Protein AF-A0A7J6RH31-F1 (afdb_monomer)

InterPro domains:
  IPR001208 MCM domain [PF00493] (3-177)
  IPR001208 MCM domain [PR01657] (8-23)
  IPR001208 MCM domain [PR01657] (68-82)
  IPR001208 MCM domain [PR01657] (96-109)
  IPR001208 MCM domain [PR01657] (120-132)
  IPR001208 MCM domain [PR01657] (147-155)
  IPR001208 MCM domain [PS50051] (1-173)
  IPR003593 AAA+ ATPase domain [SM00382] (9-161)
  IPR018525 Mini-chromosome maintenance, conserved site [PS00847] (76-84)
  IPR027417 P-loop containing nucleoside triphosphate hydrolase [G3DSA:3.40.50.300] (1-202)
  IPR027417 P-loop containing nucleoside triphosphate hydrolase [SSF52540] (7-177)
  IPR031327 Mini-chromosome maintenance protein [PTHR11630] (3-200)
  IPR031327 Mini-chromosome maintenance protein [SM00350] (1-202)

Structure (mmCIF, N/CA/C/O backbone):
data_AF-A0A7J6RH31-F1
#
_entry.id   AF-A0A7J6RH31-F1
#
loop_
_atom_site.group_PDB
_atom_site.id
_atom_site.type_symbol
_atom_site.label_atom_id
_atom_site.label_alt_id
_atom_site.label_comp_id
_atom_site.label_asym_id
_atom_site.label_entity_id
_atom_site.label_seq_id
_atom_site.pdbx_PDB_ins_code
_atom_site.Cartn_x
_atom_site.Cartn_y
_atom_site.Cartn_z
_atom_site.occupancy
_atom_site.B_iso_or_equiv
_atom_site.auth_seq_id
_atom_site.auth_comp_id
_atom_site.auth_asym_id
_atom_site.auth_atom_id
_atom_site.pdbx_PDB_model_num
ATOM 1 N N . MET A 1 1 ? -29.334 -19.526 10.806 1.00 42.53 1 MET A N 1
ATOM 2 C CA . MET A 1 1 ? -28.276 -18.996 11.690 1.00 42.53 1 MET A CA 1
ATOM 3 C C . MET A 1 1 ? -26.961 -19.263 10.987 1.00 42.53 1 MET A C 1
ATOM 5 O O . MET A 1 1 ? -26.598 -20.421 10.870 1.00 42.53 1 MET A O 1
ATOM 9 N N . GLY A 1 2 ? -26.355 -18.244 10.373 1.00 57.44 2 GLY A N 1
ATOM 10 C CA . GLY A 1 2 ? -25.014 -18.378 9.793 1.00 57.44 2 GLY A CA 1
ATOM 11 C C . GLY A 1 2 ? -23.980 -18.314 10.914 1.00 57.44 2 GLY A C 1
ATOM 12 O O . GLY A 1 2 ? -24.197 -17.577 11.872 1.00 57.44 2 GLY A O 1
ATOM 13 N N . ASP A 1 3 ? -22.905 -19.085 10.797 1.00 59.41 3 ASP A N 1
ATOM 14 C CA . ASP A 1 3 ? -21.942 -19.467 11.846 1.00 59.41 3 ASP A CA 1
ATOM 15 C C . ASP A 1 3 ? -21.109 -18.323 12.476 1.00 59.41 3 ASP A C 1
ATOM 17 O O . ASP A 1 3 ? -20.036 -18.552 13.023 1.00 59.41 3 ASP A O 1
ATOM 21 N N . GLY A 1 4 ? -21.541 -17.060 12.377 1.00 70.75 4 GLY A N 1
ATOM 22 C CA . GLY A 1 4 ? -20.862 -15.884 12.946 1.00 70.75 4 GLY A CA 1
ATOM 23 C C . GLY A 1 4 ? -19.476 -15.575 12.359 1.00 70.75 4 GLY A C 1
ATOM 24 O O . GLY A 1 4 ? -18.947 -14.489 12.583 1.00 70.75 4 GLY A O 1
ATOM 25 N N . MET A 1 5 ? -18.900 -16.492 11.579 1.00 69.94 5 MET A N 1
ATOM 26 C CA . MET A 1 5 ? -17.609 -16.353 10.923 1.00 69.94 5 MET A CA 1
ATOM 27 C C . MET A 1 5 ? -17.750 -15.454 9.693 1.00 69.94 5 MET A C 1
ATOM 29 O O . MET A 1 5 ? -18.358 -15.820 8.687 1.00 69.94 5 MET A O 1
ATOM 33 N N . ARG A 1 6 ? -17.190 -14.247 9.783 1.00 69.69 6 ARG A N 1
ATOM 34 C CA . ARG A 1 6 ? -17.126 -13.295 8.674 1.00 69.69 6 ARG A CA 1
ATOM 35 C C . ARG A 1 6 ? -15.858 -13.560 7.866 1.00 69.69 6 ARG A C 1
ATOM 37 O O . ARG A 1 6 ? -14.760 -13.305 8.345 1.00 69.69 6 ARG A O 1
ATOM 44 N N . ILE A 1 7 ? -16.016 -14.067 6.647 1.00 77.12 7 ILE A N 1
ATOM 45 C CA . ILE A 1 7 ? -14.905 -14.237 5.703 1.00 77.12 7 ILE A CA 1
ATOM 46 C C . ILE A 1 7 ? -14.633 -12.887 5.026 1.00 77.12 7 ILE A C 1
ATOM 48 O O . ILE A 1 7 ? -15.567 -12.207 4.593 1.00 77.12 7 ILE A O 1
ATOM 52 N N . ARG A 1 8 ? -13.358 -12.491 4.958 1.00 82.00 8 ARG A N 1
ATOM 53 C CA . ARG A 1 8 ? -12.909 -11.263 4.286 1.00 82.00 8 ARG A CA 1
ATOM 54 C C . ARG A 1 8 ? -13.155 -11.367 2.777 1.00 82.00 8 ARG A C 1
ATOM 56 O O . ARG A 1 8 ? -12.750 -12.349 2.164 1.00 82.00 8 ARG A O 1
ATOM 63 N N . GLY A 1 9 ? -13.799 -10.355 2.191 1.00 83.81 9 GLY A N 1
ATOM 64 C CA . GLY A 1 9 ? -14.025 -10.264 0.739 1.00 83.81 9 GLY A CA 1
ATOM 65 C C . GLY A 1 9 ? -13.012 -9.389 -0.008 1.00 83.81 9 GLY A C 1
ATOM 66 O O . GLY A 1 9 ? -12.910 -9.482 -1.227 1.00 83.81 9 GLY A O 1
ATOM 67 N N . ASP A 1 10 ? -12.266 -8.550 0.712 1.00 90.19 10 ASP A N 1
ATOM 68 C CA . ASP A 1 10 ? -11.315 -7.604 0.130 1.00 90.19 10 ASP A CA 1
ATOM 69 C C . ASP A 1 10 ? -9.952 -8.255 -0.126 1.00 90.19 10 ASP A C 1
ATOM 71 O O . ASP A 1 10 ? -9.436 -9.003 0.712 1.00 90.19 10 ASP A O 1
ATOM 75 N N . MET A 1 11 ? -9.356 -7.936 -1.278 1.00 92.81 11 MET A N 1
ATOM 76 C CA . MET A 1 11 ? -8.020 -8.403 -1.655 1.00 92.81 11 MET A CA 1
ATOM 77 C C . MET A 1 11 ? -6.944 -7.406 -1.232 1.00 92.81 11 MET A C 1
ATOM 79 O O . MET A 1 11 ? -7.149 -6.186 -1.266 1.00 92.81 11 MET A O 1
ATOM 83 N N . HIS A 1 12 ? -5.778 -7.923 -0.871 1.00 95.56 12 HIS A N 1
ATOM 84 C CA . HIS A 1 12 ? -4.591 -7.151 -0.540 1.00 95.56 12 HIS A CA 1
ATOM 85 C C . HIS A 1 12 ? -3.438 -7.521 -1.466 1.00 95.56 12 HIS A C 1
ATOM 87 O O . HIS A 1 12 ? -3.124 -8.697 -1.659 1.00 95.56 12 HIS A O 1
ATOM 93 N N . VAL A 1 13 ? -2.782 -6.501 -2.019 1.00 96.62 13 VAL A N 1
ATOM 94 C CA . VAL A 1 13 ? -1.719 -6.665 -3.017 1.00 96.62 13 VAL A CA 1
ATOM 95 C C . VAL A 1 13 ? -0.450 -5.969 -2.547 1.00 96.62 13 VAL A C 1
ATOM 97 O O . VAL A 1 13 ? -0.486 -4.814 -2.127 1.00 96.62 13 VAL A O 1
ATOM 100 N N . LEU A 1 14 ? 0.682 -6.660 -2.651 1.00 95.44 14 LEU A N 1
ATOM 101 C CA . LEU A 1 14 ? 2.002 -6.118 -2.345 1.00 95.44 14 LEU A CA 1
ATOM 102 C C . LEU A 1 14 ? 2.862 -6.068 -3.611 1.00 95.44 14 LEU A C 1
ATOM 104 O O . LEU A 1 14 ? 3.117 -7.093 -4.240 1.00 95.44 14 LEU A O 1
ATOM 108 N N . LEU A 1 15 ? 3.338 -4.875 -3.960 1.00 95.50 15 LEU A N 1
ATOM 109 C CA . LEU A 1 15 ? 4.299 -4.623 -5.029 1.00 95.50 15 LEU A CA 1
ATOM 110 C C . LEU A 1 15 ? 5.699 -4.484 -4.429 1.00 95.50 15 LEU A C 1
ATOM 112 O O . LEU A 1 15 ? 6.019 -3.510 -3.749 1.00 95.50 15 LEU A O 1
ATOM 116 N N . MET A 1 16 ? 6.562 -5.448 -4.703 1.00 92.44 16 MET A N 1
ATOM 117 C CA . MET A 1 16 ? 7.940 -5.490 -4.221 1.00 92.44 16 MET A CA 1
ATOM 118 C C . MET A 1 16 ? 8.861 -5.316 -5.405 1.00 92.44 16 MET A C 1
ATOM 120 O O . MET A 1 16 ? 8.578 -5.839 -6.474 1.00 92.44 16 MET A O 1
ATOM 124 N N . GLY A 1 17 ? 9.967 -4.606 -5.251 1.00 91.38 17 GLY A N 1
ATOM 125 C CA . GLY A 1 17 ? 10.880 -4.463 -6.378 1.00 91.38 17 GLY A CA 1
ATOM 126 C C . GLY A 1 17 ? 11.969 -3.445 -6.173 1.00 91.38 17 GLY A C 1
ATOM 127 O O . GLY A 1 17 ? 11.957 -2.717 -5.180 1.00 91.38 17 GLY A O 1
ATOM 128 N N . ASP A 1 18 ? 12.881 -3.364 -7.123 1.00 91.12 18 ASP A N 1
ATOM 129 C CA . ASP A 1 18 ? 13.969 -2.399 -7.058 1.00 91.12 18 ASP A CA 1
ATOM 130 C C . ASP A 1 18 ? 13.439 -0.948 -7.140 1.00 91.12 18 ASP A C 1
ATOM 132 O O . ASP A 1 18 ? 12.341 -0.692 -7.655 1.00 91.12 18 ASP A O 1
ATOM 136 N N . PRO A 1 19 ? 14.170 0.037 -6.596 1.00 89.06 19 PRO A N 1
ATOM 137 C CA . PRO A 1 19 ? 13.893 1.445 -6.829 1.00 89.06 19 PRO A CA 1
ATOM 138 C C . PRO A 1 19 ? 13.907 1.753 -8.329 1.00 89.06 19 PRO A C 1
ATOM 140 O O . PRO A 1 19 ? 14.725 1.218 -9.067 1.00 89.06 19 PRO A O 1
ATOM 143 N N . GLY A 1 20 ? 13.022 2.644 -8.778 1.00 86.81 20 GLY A N 1
ATOM 144 C CA . GLY A 1 20 ? 12.967 3.065 -10.184 1.00 86.81 20 GLY A CA 1
ATOM 145 C C . GLY A 1 20 ? 12.001 2.273 -11.071 1.00 86.81 20 GLY A C 1
ATOM 146 O O . GLY A 1 20 ? 11.675 2.747 -12.152 1.00 86.81 20 GLY A O 1
ATOM 147 N N . VAL A 1 21 ? 11.415 1.164 -10.600 1.00 91.44 21 VAL A N 1
ATOM 148 C CA . VAL A 1 21 ? 10.433 0.360 -11.372 1.00 91.44 21 VAL A CA 1
ATOM 149 C C . VAL A 1 21 ? 8.998 0.927 -11.357 1.00 91.44 21 VAL A C 1
ATOM 151 O O . VAL A 1 21 ? 8.018 0.199 -11.471 1.00 91.44 21 VAL A O 1
ATOM 154 N N . ALA A 1 22 ? 8.854 2.241 -11.157 1.00 92.56 22 ALA A N 1
ATOM 155 C CA . ALA A 1 22 ? 7.588 2.987 -11.202 1.00 92.56 22 ALA A CA 1
ATOM 156 C C . ALA A 1 22 ? 6.452 2.547 -10.238 1.00 92.56 22 ALA A C 1
ATOM 158 O O . ALA A 1 22 ? 5.321 3.006 -10.391 1.00 92.56 22 ALA A O 1
ATOM 159 N N . LYS A 1 23 ? 6.724 1.749 -9.193 1.00 94.25 23 LYS A N 1
ATOM 160 C CA . LYS A 1 23 ? 5.714 1.303 -8.196 1.00 94.25 23 LYS A CA 1
ATOM 161 C C . LYS A 1 23 ? 4.877 2.444 -7.615 1.00 94.25 23 LYS A C 1
ATOM 163 O O . LYS A 1 23 ? 3.653 2.376 -7.621 1.00 94.25 23 LYS A O 1
ATOM 168 N N . SER A 1 24 ? 5.523 3.519 -7.169 1.00 94.25 24 SER A N 1
ATOM 169 C CA . SER A 1 24 ? 4.840 4.696 -6.622 1.00 94.25 24 SER A CA 1
ATOM 170 C C . SER A 1 24 ? 3.925 5.367 -7.648 1.00 94.25 24 SER A C 1
ATOM 172 O O . SER A 1 24 ? 2.859 5.864 -7.295 1.00 94.25 24 SER A O 1
ATOM 174 N N . GLN A 1 25 ? 4.312 5.370 -8.930 1.00 93.69 25 GLN A N 1
ATOM 175 C CA . GLN A 1 25 ? 3.471 5.909 -10.002 1.00 93.69 25 GLN A CA 1
ATOM 176 C C . GLN A 1 25 ? 2.263 5.010 -10.267 1.00 93.69 25 GLN A C 1
ATOM 178 O O . GLN A 1 25 ? 1.162 5.526 -10.436 1.00 93.69 25 GLN A O 1
ATOM 183 N N . LEU A 1 26 ? 2.432 3.684 -10.208 1.00 94.00 26 LEU A N 1
ATOM 184 C CA . LEU A 1 26 ? 1.315 2.739 -10.284 1.00 94.00 26 LEU A CA 1
ATOM 185 C C . LEU A 1 26 ? 0.317 2.957 -9.140 1.00 94.00 26 LEU A C 1
ATOM 187 O O . LEU A 1 26 ? -0.881 3.058 -9.391 1.00 94.00 26 LEU A O 1
ATOM 191 N N . LEU A 1 27 ? 0.794 3.111 -7.900 1.00 95.06 27 LEU A N 1
ATOM 192 C CA . LEU A 1 27 ? -0.068 3.400 -6.747 1.00 95.06 27 LEU A CA 1
ATOM 193 C C . LEU A 1 27 ? -0.832 4.722 -6.897 1.00 95.06 27 LEU A C 1
ATOM 195 O O . LEU A 1 27 ? -2.032 4.779 -6.617 1.00 95.06 27 LEU A O 1
ATOM 199 N N . LYS A 1 28 ? -0.159 5.784 -7.358 1.00 94.50 28 LYS A N 1
ATOM 200 C CA . LYS A 1 28 ? -0.799 7.080 -7.631 1.00 94.50 28 LYS A CA 1
ATOM 201 C C . LYS A 1 28 ? -1.845 6.956 -8.731 1.00 94.50 28 LYS A C 1
ATOM 203 O O . LYS A 1 28 ? -2.956 7.452 -8.571 1.00 94.50 28 LYS A O 1
ATOM 208 N N . HIS A 1 29 ? -1.530 6.248 -9.810 1.00 92.31 29 HIS A N 1
ATOM 209 C CA . HIS A 1 29 ? -2.467 6.019 -10.902 1.00 92.31 29 HIS A CA 1
ATOM 210 C C . HIS A 1 29 ? -3.696 5.218 -10.449 1.00 92.31 29 HIS A C 1
ATOM 212 O O . HIS A 1 29 ? -4.822 5.601 -10.753 1.00 92.31 29 HIS A O 1
ATOM 218 N N . LEU A 1 30 ? -3.506 4.181 -9.626 1.00 92.56 30 LEU A N 1
ATOM 219 C CA . LEU A 1 30 ? -4.605 3.443 -8.996 1.00 92.56 30 LEU A CA 1
ATOM 220 C C . LEU A 1 30 ? -5.476 4.350 -8.125 1.00 92.56 30 LEU A C 1
ATOM 222 O O . LEU A 1 30 ? -6.699 4.285 -8.222 1.00 92.56 30 LEU A O 1
ATOM 226 N N . SER A 1 31 ? -4.864 5.234 -7.329 1.00 91.75 31 SER A N 1
ATOM 227 C CA . SER A 1 31 ? -5.614 6.183 -6.497 1.00 91.75 31 SER A CA 1
ATOM 228 C C . SER A 1 31 ? -6.433 7.183 -7.319 1.00 91.75 31 SER A C 1
ATOM 230 O O . SER A 1 31 ? -7.489 7.632 -6.881 1.00 91.75 31 SER A O 1
ATOM 232 N N . LEU A 1 32 ? -5.975 7.487 -8.538 1.00 89.94 32 LEU A N 1
ATOM 233 C CA . LEU A 1 32 ? -6.699 8.314 -9.493 1.00 89.94 32 LEU A CA 1
ATOM 234 C C . LEU A 1 32 ? -7.789 7.534 -10.224 1.00 89.94 32 LEU A C 1
ATOM 236 O O . LEU A 1 32 ? -8.789 8.131 -10.583 1.00 89.94 32 LEU A O 1
ATOM 240 N N . ILE A 1 33 ? -7.652 6.236 -10.478 1.00 90.38 33 ILE A N 1
ATOM 241 C CA . ILE A 1 33 ? -8.697 5.488 -11.190 1.00 90.38 33 ILE A CA 1
ATOM 242 C C . ILE A 1 33 ? -9.792 5.033 -10.234 1.00 90.38 33 ILE A C 1
ATOM 244 O O . ILE A 1 33 ? -10.964 5.132 -10.575 1.00 90.38 33 ILE A O 1
ATOM 248 N N . ALA A 1 34 ? -9.449 4.555 -9.044 1.00 90.50 34 ALA A N 1
ATOM 249 C CA . ALA A 1 34 ? -10.420 3.979 -8.127 1.00 90.50 34 ALA A CA 1
ATOM 250 C C . ALA A 1 34 ? -11.485 5.007 -7.681 1.00 90.50 34 ALA A C 1
ATOM 252 O O . ALA A 1 34 ? -11.168 6.177 -7.459 1.00 90.50 34 ALA A O 1
ATOM 253 N N . PRO A 1 35 ? -12.759 4.594 -7.521 1.00 88.06 35 PRO A N 1
ATOM 254 C CA . PRO A 1 35 ? -13.847 5.502 -7.147 1.00 88.06 35 PRO A CA 1
ATOM 255 C C . PRO A 1 35 ? -13.686 6.069 -5.731 1.00 88.06 35 PRO A C 1
ATOM 257 O O . PRO A 1 35 ? -14.146 7.174 -5.450 1.00 88.06 35 PRO A O 1
ATOM 260 N N . ARG A 1 36 ? -13.035 5.313 -4.844 1.00 91.56 36 ARG A N 1
ATOM 261 C CA . ARG A 1 36 ? -12.668 5.737 -3.497 1.00 91.56 36 ARG A CA 1
ATOM 262 C C . ARG A 1 36 ? -11.294 5.172 -3.180 1.00 91.56 36 ARG A C 1
ATOM 264 O O . ARG A 1 36 ? -11.158 3.972 -2.951 1.00 91.56 36 ARG A O 1
ATOM 271 N N . ALA A 1 37 ? -10.287 6.032 -3.188 1.00 92.94 37 ALA A N 1
ATOM 272 C CA . ALA A 1 37 ? -8.944 5.645 -2.811 1.00 92.94 37 ALA A CA 1
ATOM 273 C C . ALA A 1 37 ? -8.231 6.736 -2.028 1.00 92.94 37 ALA A C 1
ATOM 275 O O . ALA A 1 37 ? -8.467 7.927 -2.228 1.00 92.94 37 ALA A O 1
ATOM 276 N N . VAL A 1 38 ? -7.347 6.301 -1.139 1.00 93.81 38 VAL A N 1
ATOM 277 C CA . VAL A 1 38 ? -6.486 7.170 -0.344 1.00 93.81 38 VAL A CA 1
ATOM 278 C C . VAL A 1 38 ? -5.050 6.748 -0.594 1.00 93.81 38 VAL A C 1
ATOM 280 O O . VAL A 1 38 ? -4.720 5.572 -0.467 1.00 93.81 38 VAL A O 1
ATOM 283 N N . TYR A 1 39 ? -4.205 7.704 -0.963 1.00 93.75 39 TYR A N 1
ATOM 284 C CA . TYR A 1 39 ? -2.770 7.494 -1.101 1.00 93.75 39 TYR A CA 1
ATOM 285 C C . TYR A 1 39 ? -2.057 7.990 0.152 1.00 93.75 39 TYR A C 1
ATOM 287 O O . TYR A 1 39 ? -2.278 9.120 0.589 1.00 93.75 39 TYR A O 1
ATOM 295 N N . THR A 1 40 ? -1.172 7.163 0.694 1.00 91.81 40 THR A N 1
ATOM 296 C CA . THR A 1 40 ? -0.292 7.532 1.795 1.00 91.81 40 THR A CA 1
ATOM 297 C C . THR A 1 40 ? 1.108 6.941 1.623 1.00 91.81 40 THR A C 1
ATOM 299 O O . THR A 1 40 ? 1.330 6.052 0.801 1.00 91.81 40 THR A O 1
ATOM 302 N N . THR A 1 41 ? 2.069 7.449 2.391 1.00 90.38 41 THR A N 1
ATOM 303 C CA . THR A 1 41 ? 3.428 6.914 2.476 1.00 90.38 41 THR A CA 1
ATOM 304 C C . THR A 1 41 ? 3.697 6.406 3.887 1.00 90.38 41 THR A C 1
ATOM 306 O O . THR A 1 41 ? 3.240 6.994 4.870 1.00 90.38 41 THR A O 1
ATOM 309 N N . GLY A 1 42 ? 4.485 5.338 3.996 1.00 80.19 42 GLY A N 1
ATOM 310 C CA . GLY A 1 42 ? 4.808 4.690 5.263 1.00 80.19 42 GLY A CA 1
ATOM 311 C C . GLY A 1 42 ? 5.532 5.591 6.265 1.00 80.19 42 GLY A C 1
ATOM 312 O O . GLY A 1 42 ? 5.423 5.374 7.463 1.00 80.19 42 GLY A O 1
ATOM 313 N N . LYS A 1 43 ? 6.236 6.630 5.797 1.00 78.38 43 LYS A N 1
ATOM 314 C CA . LYS A 1 43 ? 6.819 7.671 6.664 1.00 78.38 43 LYS A CA 1
ATOM 315 C C . LYS A 1 43 ? 5.912 8.882 6.889 1.00 78.38 43 LYS A C 1
ATOM 317 O O . LYS A 1 43 ? 6.087 9.593 7.871 1.00 78.38 43 LYS A O 1
ATOM 322 N N . GLY A 1 44 ? 5.018 9.179 5.946 1.00 66.81 44 GLY A N 1
ATOM 323 C CA . GLY A 1 44 ? 4.203 10.398 5.943 1.00 66.81 44 GLY A CA 1
ATOM 324 C C . GLY A 1 44 ? 2.900 10.271 6.728 1.00 66.81 44 GLY A C 1
ATOM 325 O O . GLY A 1 44 ? 2.331 11.281 7.131 1.00 66.81 44 GLY A O 1
ATOM 326 N N . SER A 1 45 ? 2.431 9.048 6.973 1.00 62.97 45 SER A N 1
ATOM 327 C CA . SER A 1 45 ? 1.332 8.766 7.894 1.00 62.97 45 SER A CA 1
ATOM 328 C C . SER A 1 45 ? 1.866 8.062 9.123 1.00 62.97 45 SER A C 1
ATOM 330 O O . SER A 1 45 ? 1.958 6.843 9.141 1.00 62.97 45 SER A O 1
ATOM 332 N N . SER A 1 46 ? 2.184 8.837 10.160 1.00 65.31 46 SER A N 1
ATOM 333 C CA . SER A 1 46 ? 2.338 8.281 11.506 1.00 65.31 46 SER A CA 1
ATOM 334 C C . SER A 1 46 ? 1.079 7.494 11.887 1.00 65.31 46 SER A C 1
ATOM 336 O O . SER A 1 46 ? -0.003 7.762 11.354 1.00 65.31 46 SER A O 1
ATOM 338 N N . GLY A 1 47 ? 1.167 6.568 12.844 1.00 66.06 47 GLY A N 1
ATOM 339 C CA . GLY A 1 47 ? 0.038 5.710 13.230 1.00 66.06 47 GLY A CA 1
ATOM 340 C C . GLY A 1 47 ? -1.267 6.448 13.510 1.00 66.06 47 GLY A C 1
ATOM 341 O O . GLY A 1 47 ? -2.340 5.920 13.236 1.00 66.06 47 GLY A O 1
ATOM 342 N N . VAL A 1 48 ? -1.190 7.703 13.961 1.00 68.75 48 VAL A N 1
ATOM 343 C CA . VAL A 1 48 ? -2.336 8.601 14.167 1.00 68.75 48 VAL A CA 1
ATOM 344 C C . VAL A 1 48 ? -2.985 9.040 12.844 1.00 68.75 48 VAL A C 1
ATOM 346 O O . VAL A 1 48 ? -4.208 9.049 12.741 1.00 68.75 48 VAL A O 1
ATOM 349 N N . GLY A 1 49 ? -2.182 9.364 11.826 1.00 78.38 49 GLY A N 1
ATOM 350 C CA . GLY A 1 49 ? -2.655 9.706 10.479 1.00 78.38 49 GLY A CA 1
ATOM 351 C C . GLY A 1 49 ? -3.124 8.494 9.671 1.00 78.38 49 GLY A C 1
ATOM 352 O O . GLY A 1 49 ? -3.964 8.633 8.784 1.00 78.38 49 GLY A O 1
ATOM 353 N N . LEU A 1 50 ? -2.631 7.297 9.999 1.00 81.44 50 LEU A N 1
ATOM 354 C CA . LEU A 1 50 ? -3.039 6.058 9.343 1.00 81.44 50 LEU A CA 1
ATOM 355 C C . LEU A 1 50 ? -4.360 5.496 9.898 1.00 81.44 50 LEU A C 1
ATOM 357 O O . LEU A 1 50 ? -5.205 5.047 9.122 1.00 81.44 50 LEU A O 1
ATOM 361 N N . THR A 1 51 ? -4.544 5.535 11.223 1.00 83.94 51 THR A N 1
ATOM 362 C CA . THR A 1 51 ? -5.693 4.926 11.921 1.00 83.94 51 THR A CA 1
ATOM 363 C C . THR A 1 51 ? -6.805 5.923 12.206 1.00 83.94 51 THR A C 1
ATOM 365 O O . THR A 1 51 ? -7.724 6.058 11.406 1.00 83.94 51 THR A O 1
ATOM 368 N N . ALA A 1 52 ? -6.737 6.605 13.343 1.00 84.25 52 ALA A N 1
ATOM 369 C CA . ALA A 1 52 ? -7.518 7.781 13.670 1.00 84.25 52 ALA A CA 1
ATOM 370 C C . ALA A 1 52 ? -6.849 8.534 14.826 1.00 84.25 52 ALA A C 1
ATOM 372 O O . ALA A 1 52 ? -6.044 7.991 15.596 1.00 84.25 52 ALA A O 1
ATOM 373 N N . SER A 1 53 ? -7.215 9.802 14.954 1.00 83.50 53 SER A N 1
ATOM 374 C CA . SER A 1 53 ? -6.725 10.703 15.986 1.00 83.50 53 SER A CA 1
ATOM 375 C C . SER A 1 53 ? -7.858 11.124 16.909 1.00 83.50 53 SER A C 1
ATOM 377 O O . SER A 1 53 ? -9.004 11.246 16.483 1.00 83.50 53 SER A O 1
ATOM 379 N N . VAL A 1 54 ? -7.535 11.329 18.184 1.00 85.56 54 VAL A N 1
ATOM 380 C CA . VAL A 1 54 ? -8.447 11.963 19.135 1.00 85.56 54 VAL A CA 1
ATOM 381 C C . VAL A 1 54 ? -7.958 13.389 19.321 1.00 85.56 54 VAL A C 1
ATOM 383 O O . VAL A 1 54 ? -6.823 13.589 19.762 1.00 85.56 54 VAL A O 1
ATOM 386 N N . GLN A 1 55 ? -8.793 14.362 18.982 1.00 85.69 55 GLN A N 1
ATOM 387 C CA . GLN A 1 55 ? -8.511 15.777 19.187 1.00 85.69 55 GLN A CA 1
ATOM 388 C C . GLN A 1 55 ? -9.513 16.362 20.172 1.00 85.69 55 GLN A C 1
ATOM 390 O O . GLN A 1 55 ? -10.615 15.854 20.342 1.00 85.69 55 GLN A O 1
ATOM 395 N N . ARG A 1 56 ? -9.110 17.424 20.866 1.00 85.31 56 ARG A N 1
ATOM 396 C CA . ARG A 1 56 ? -10.029 18.201 21.691 1.00 85.31 56 ARG A CA 1
ATOM 397 C C . ARG A 1 56 ? -10.416 19.438 20.909 1.00 85.31 56 ARG A C 1
ATOM 399 O O . ARG A 1 56 ? -9.540 20.233 20.573 1.00 85.31 56 ARG A O 1
ATOM 406 N N . ASP A 1 57 ? -11.700 19.590 20.630 1.00 86.12 57 ASP A N 1
ATOM 407 C CA . ASP A 1 57 ? -12.211 20.758 19.930 1.00 86.12 57 ASP A CA 1
ATOM 408 C C . ASP A 1 57 ? -12.048 22.000 20.833 1.00 86.12 57 ASP A C 1
ATOM 410 O O . ASP A 1 57 ? -12.595 22.033 21.939 1.00 86.12 57 ASP A O 1
ATOM 414 N N . PRO A 1 58 ? -11.290 23.028 20.407 1.00 87.19 58 PRO A N 1
ATOM 415 C CA . PRO A 1 58 ? -11.063 24.227 21.207 1.00 87.19 58 PRO A CA 1
ATOM 416 C C . PRO A 1 58 ? -12.317 25.096 21.392 1.00 87.19 58 PRO A C 1
ATOM 418 O O . PRO A 1 58 ? -12.326 25.934 22.294 1.00 87.19 58 PRO A O 1
ATOM 421 N N . GLN A 1 59 ? -13.358 24.933 20.566 1.00 90.12 59 GLN A N 1
ATOM 422 C CA . GLN A 1 59 ? -14.600 25.708 20.675 1.00 90.12 59 GLN A CA 1
ATOM 423 C C . GLN A 1 59 ? -15.601 25.064 21.635 1.00 90.12 59 GLN A C 1
ATOM 425 O O . GLN A 1 59 ? -16.167 25.748 22.487 1.00 90.12 59 GLN A O 1
ATOM 430 N N . THR A 1 60 ? -15.814 23.754 21.514 1.00 88.38 60 THR A N 1
ATOM 431 C CA . THR A 1 60 ? -16.801 23.008 22.318 1.00 88.38 60 THR A CA 1
ATOM 432 C C . THR A 1 60 ? -16.193 22.360 23.562 1.00 88.38 60 THR A C 1
ATOM 434 O O . THR A 1 60 ? -16.915 21.986 24.484 1.00 88.38 60 THR A O 1
ATOM 437 N N . ASN A 1 61 ? -14.859 22.268 23.633 1.00 84.88 61 ASN A N 1
ATOM 438 C CA . ASN A 1 61 ? -14.102 21.545 24.659 1.00 84.88 61 ASN A CA 1
ATOM 439 C C . ASN A 1 61 ? -14.381 20.031 24.707 1.00 84.88 61 ASN A C 1
ATOM 441 O O . ASN A 1 61 ? -13.895 19.360 25.630 1.00 84.88 61 ASN A O 1
ATOM 445 N N . GLU A 1 62 ? -15.117 19.506 23.724 1.00 86.94 62 GLU A N 1
ATOM 446 C CA . GLU A 1 62 ? -15.429 18.091 23.554 1.00 86.94 62 GLU A CA 1
ATOM 447 C C . GLU A 1 62 ? -14.283 17.352 22.856 1.00 86.94 62 GLU A C 1
ATOM 449 O O . GLU A 1 62 ? -13.440 17.939 22.175 1.00 86.94 62 GLU A O 1
ATOM 454 N N . MET A 1 63 ? -14.226 16.040 23.063 1.00 84.88 63 MET A N 1
ATOM 455 C CA . MET A 1 63 ? -13.237 15.177 22.425 1.00 84.88 63 MET A CA 1
ATOM 456 C C . MET A 1 63 ? -13.824 14.643 21.119 1.00 84.88 63 MET A C 1
ATOM 458 O O . MET A 1 63 ? -14.810 13.907 21.139 1.00 84.88 63 MET A O 1
ATOM 462 N N . THR A 1 64 ? -13.221 15.006 19.995 1.00 86.38 64 THR A N 1
ATOM 463 C CA . THR A 1 64 ? -13.596 14.565 18.652 1.00 86.38 64 THR A CA 1
ATOM 464 C C . THR A 1 64 ? -12.658 13.467 18.160 1.00 86.38 64 THR A C 1
ATOM 466 O O . THR A 1 64 ? -11.502 13.351 18.577 1.00 86.38 64 THR A O 1
ATOM 469 N N . LEU A 1 65 ? -13.181 12.617 17.278 1.00 85.75 65 LEU A N 1
ATOM 470 C CA . LEU A 1 65 ? -12.462 11.493 16.693 1.00 85.75 65 LEU A CA 1
ATOM 471 C C . LEU A 1 65 ? -12.353 11.705 15.181 1.00 85.75 65 LEU A C 1
ATOM 473 O O . LEU A 1 65 ? -13.359 11.623 14.478 1.00 85.75 65 LEU A O 1
ATOM 477 N N . ASP A 1 66 ? -11.137 11.918 14.689 1.00 86.88 66 ASP A N 1
ATOM 478 C CA . ASP A 1 66 ? -10.876 12.123 13.265 1.00 86.88 66 ASP A CA 1
ATOM 479 C C . ASP A 1 66 ? -10.294 10.856 12.645 1.00 86.88 66 ASP A C 1
ATOM 481 O O . ASP A 1 66 ? -9.210 10.409 13.027 1.00 86.88 66 ASP A O 1
ATOM 485 N N . GLY A 1 67 ? -11.011 10.294 11.669 1.00 85.00 67 GLY A N 1
ATOM 486 C CA . GLY A 1 67 ? -10.580 9.137 10.884 1.00 85.00 67 GLY A CA 1
ATOM 487 C C . GLY A 1 67 ? -9.272 9.392 10.132 1.00 85.00 67 GLY A C 1
ATOM 488 O O . GLY A 1 67 ? -9.136 10.387 9.426 1.00 85.00 67 GLY A O 1
ATOM 489 N N . GLY A 1 68 ? -8.323 8.467 10.251 1.00 88.94 68 GLY A N 1
ATOM 490 C CA . GLY A 1 68 ? -7.096 8.437 9.461 1.00 88.94 68 GLY A CA 1
ATOM 491 C C . GLY A 1 68 ? -7.305 7.806 8.083 1.00 88.94 68 GLY A C 1
ATOM 492 O O . GLY A 1 68 ? -8.420 7.453 7.690 1.00 88.94 68 GLY A O 1
ATOM 493 N N . ALA A 1 69 ? -6.214 7.639 7.338 1.00 90.44 69 ALA A N 1
ATOM 494 C CA . ALA A 1 69 ? -6.231 7.190 5.947 1.00 90.44 69 ALA A CA 1
ATOM 495 C C . ALA A 1 69 ? -6.989 5.866 5.722 1.00 90.44 69 ALA A C 1
ATOM 497 O O . ALA A 1 69 ? -7.752 5.765 4.760 1.00 90.44 69 ALA A O 1
ATOM 498 N N . LEU A 1 70 ? -6.830 4.876 6.610 1.00 90.75 70 LEU A N 1
ATOM 499 C CA . LEU A 1 70 ? -7.490 3.568 6.475 1.00 90.75 70 LEU A CA 1
ATOM 500 C C . LEU A 1 70 ? -9.006 3.657 6.685 1.00 90.75 70 LEU A C 1
ATOM 502 O O . LEU A 1 70 ? -9.768 3.030 5.953 1.00 90.75 70 LEU A O 1
ATOM 506 N N . VAL A 1 71 ? -9.450 4.478 7.639 1.00 91.81 71 VAL A N 1
ATOM 507 C CA . VAL A 1 71 ? -10.879 4.714 7.904 1.00 91.81 71 VAL A CA 1
ATOM 508 C C . VAL A 1 71 ? -11.507 5.513 6.760 1.00 91.81 71 VAL A C 1
ATOM 510 O O . VAL A 1 71 ? -12.605 5.207 6.296 1.00 91.81 71 VAL A O 1
ATOM 513 N N . MET A 1 72 ? -10.789 6.509 6.235 1.00 91.00 72 MET A N 1
ATOM 514 C CA . MET A 1 72 ? -11.235 7.288 5.076 1.00 91.00 72 MET A CA 1
ATOM 515 C C . MET A 1 72 ? -11.377 6.418 3.816 1.00 91.00 72 MET A C 1
ATOM 517 O O . MET A 1 72 ? -12.267 6.663 2.993 1.00 91.00 72 MET A O 1
ATOM 521 N N . ALA A 1 73 ? -10.567 5.365 3.697 1.00 92.56 73 ALA A N 1
ATOM 522 C CA . ALA A 1 73 ? -10.596 4.395 2.607 1.00 92.56 73 ALA A CA 1
ATOM 523 C C . ALA A 1 73 ? -11.617 3.244 2.784 1.00 92.56 73 ALA A C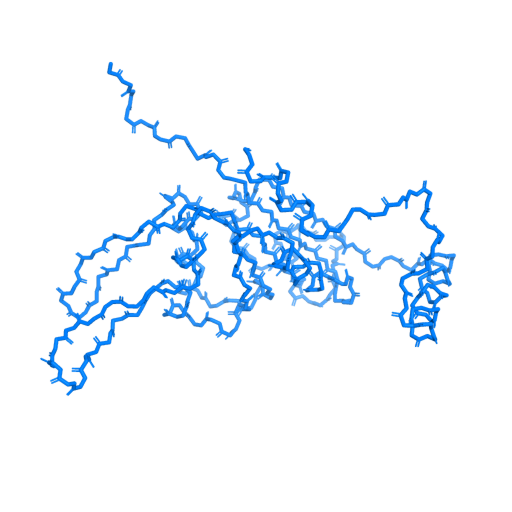 1
ATOM 525 O O . ALA A 1 73 ? -11.560 2.285 2.012 1.00 92.56 73 ALA A O 1
ATOM 526 N N . ASP A 1 74 ? -12.549 3.314 3.749 1.00 93.31 74 ASP A N 1
ATOM 527 C CA . ASP A 1 74 ? -13.603 2.296 3.939 1.00 93.31 74 ASP A CA 1
ATOM 528 C C . ASP A 1 74 ? -14.441 2.077 2.659 1.00 93.31 74 ASP A C 1
ATOM 530 O O . ASP A 1 74 ? -14.927 3.025 2.034 1.00 93.31 74 ASP A O 1
ATOM 534 N N . ASN A 1 75 ? -14.621 0.807 2.287 1.00 92.00 75 ASN A N 1
ATOM 535 C CA . ASN A 1 75 ? -15.161 0.291 1.018 1.00 92.00 75 ASN A CA 1
ATOM 536 C C . ASN A 1 75 ? -14.433 0.810 -0.236 1.00 92.00 75 ASN A C 1
ATOM 538 O O . ASN A 1 75 ? -15.048 1.058 -1.274 1.00 92.00 75 ASN A O 1
ATOM 542 N N . GLY A 1 76 ? -13.127 1.032 -0.122 1.00 93.69 76 GLY A N 1
ATOM 543 C CA . GLY A 1 76 ? -12.273 1.532 -1.190 1.00 93.69 76 GLY A CA 1
ATOM 544 C C . GLY A 1 76 ? -10.874 0.930 -1.129 1.00 93.69 76 GLY A C 1
ATOM 545 O O . GLY A 1 76 ? -10.669 -0.151 -0.578 1.00 93.69 76 GLY A O 1
ATOM 546 N N . ILE A 1 77 ? -9.905 1.648 -1.693 1.00 94.25 77 ILE A N 1
ATOM 547 C CA . ILE A 1 77 ? -8.509 1.206 -1.774 1.00 94.25 77 ILE A CA 1
ATOM 548 C C . ILE A 1 77 ? -7.610 2.139 -0.961 1.00 94.25 77 ILE A C 1
ATOM 550 O O . ILE A 1 77 ? -7.624 3.355 -1.149 1.00 94.25 77 ILE A O 1
ATOM 554 N N . CYS A 1 78 ? -6.781 1.577 -0.090 1.00 94.69 78 CYS A N 1
ATOM 555 C CA . CYS A 1 78 ? -5.696 2.302 0.557 1.00 94.69 78 CYS A CA 1
ATOM 556 C C . CYS A 1 78 ? -4.371 1.955 -0.130 1.00 94.69 78 CYS A C 1
ATOM 558 O O . CYS A 1 78 ? -3.884 0.827 -0.037 1.00 94.69 78 CYS A O 1
ATOM 560 N N . CYS A 1 79 ? -3.796 2.929 -0.834 1.00 95.62 79 CYS A N 1
ATOM 561 C CA . CYS A 1 79 ? -2.483 2.815 -1.455 1.00 95.62 79 CYS A CA 1
ATOM 562 C C . CYS A 1 79 ? -1.408 3.262 -0.456 1.00 95.62 79 CYS A C 1
ATOM 564 O O . CYS A 1 79 ? -1.399 4.428 -0.061 1.00 95.62 79 CYS A O 1
ATOM 566 N N . ILE A 1 80 ? -0.492 2.367 -0.084 1.00 94.00 80 ILE A N 1
ATOM 567 C CA . ILE A 1 80 ? 0.588 2.646 0.874 1.00 94.00 80 ILE A CA 1
ATOM 568 C C . ILE A 1 80 ? 1.937 2.503 0.172 1.00 94.00 80 ILE A C 1
ATOM 570 O O . ILE A 1 80 ? 2.374 1.396 -0.138 1.00 94.00 80 ILE A O 1
ATOM 574 N N . ASP A 1 81 ? 2.608 3.621 -0.074 1.00 93.62 81 ASP A N 1
ATOM 575 C CA . ASP A 1 81 ? 3.974 3.628 -0.599 1.00 93.62 81 ASP A CA 1
ATOM 576 C C . ASP A 1 81 ? 5.012 3.531 0.528 1.00 93.62 81 ASP A C 1
ATOM 578 O O . ASP A 1 81 ? 4.716 3.846 1.679 1.00 93.62 81 ASP A O 1
ATOM 582 N N . GLU A 1 82 ? 6.237 3.122 0.205 1.00 90.88 82 GLU A N 1
ATOM 583 C CA . GLU A 1 82 ? 7.336 2.942 1.169 1.00 90.88 82 GLU A CA 1
ATOM 584 C C . GLU A 1 82 ? 6.942 2.087 2.388 1.00 90.88 82 GLU A C 1
ATOM 586 O O . GLU A 1 82 ? 7.291 2.388 3.533 1.00 90.88 82 GLU A O 1
ATOM 591 N N . PHE A 1 83 ? 6.211 0.997 2.147 1.00 91.25 83 PHE A N 1
ATOM 592 C CA . PHE A 1 83 ? 5.695 0.110 3.191 1.00 91.25 83 PHE A CA 1
ATOM 593 C C . PHE A 1 83 ? 6.815 -0.478 4.069 1.00 91.25 83 PHE A C 1
ATOM 595 O O . PHE A 1 83 ? 6.626 -0.708 5.263 1.00 91.25 83 PHE A O 1
ATOM 602 N N . ASP A 1 84 ? 8.018 -0.660 3.510 1.00 88.81 84 ASP A N 1
ATOM 603 C CA . ASP A 1 84 ? 9.208 -1.114 4.239 1.00 88.81 84 ASP A CA 1
ATOM 604 C C . ASP A 1 84 ? 9.708 -0.108 5.293 1.00 88.81 84 ASP A C 1
ATOM 606 O O . ASP A 1 84 ? 10.394 -0.500 6.241 1.00 88.81 84 ASP A O 1
ATOM 610 N N . LYS A 1 85 ? 9.353 1.177 5.161 1.00 87.19 85 LYS A N 1
ATOM 611 C CA . LYS A 1 85 ? 9.791 2.268 6.048 1.00 87.19 85 LYS A CA 1
ATOM 612 C C . LYS A 1 85 ? 8.832 2.580 7.194 1.00 87.19 85 LYS A C 1
ATOM 614 O O . LYS A 1 85 ? 9.133 3.484 7.967 1.00 87.19 85 LYS A O 1
ATOM 619 N N . MET A 1 86 ? 7.724 1.852 7.319 1.00 87.38 86 MET A N 1
ATOM 620 C CA . MET A 1 86 ? 6.784 2.051 8.423 1.00 87.38 86 MET A CA 1
ATOM 621 C C . MET A 1 86 ? 7.344 1.624 9.773 1.00 87.38 86 MET A C 1
ATOM 623 O O . MET A 1 86 ? 8.006 0.582 9.884 1.00 87.38 86 MET A O 1
ATOM 627 N N . GLU A 1 87 ? 6.982 2.399 10.794 1.00 86.38 87 GLU A N 1
ATOM 628 C CA . GLU A 1 87 ? 7.262 2.109 12.195 1.00 86.38 87 GLU A CA 1
ATOM 629 C C . GLU A 1 87 ? 6.442 0.914 12.709 1.00 86.38 87 GLU A C 1
ATOM 631 O O . GLU A 1 87 ? 5.422 0.516 12.144 1.00 86.38 87 GLU A O 1
ATOM 636 N N . GLU A 1 88 ? 6.897 0.309 13.803 1.00 83.62 88 GLU A N 1
ATOM 637 C CA . GLU A 1 88 ? 6.294 -0.903 14.369 1.00 83.62 88 GLU A CA 1
ATOM 638 C C . GLU A 1 88 ? 4.856 -0.686 14.880 1.00 83.62 88 GLU A C 1
ATOM 640 O O . GLU A 1 88 ? 3.999 -1.564 14.730 1.00 83.62 88 GLU A O 1
ATOM 645 N N . SER A 1 89 ? 4.552 0.507 15.404 1.00 81.44 89 SER A N 1
ATOM 646 C CA . SER A 1 89 ? 3.187 0.893 15.790 1.00 81.44 89 SER A CA 1
ATOM 647 C C . SER A 1 89 ? 2.221 0.848 14.609 1.00 81.44 89 SER A C 1
ATOM 649 O O . SER A 1 89 ? 1.089 0.381 14.738 1.00 81.44 89 SER A O 1
ATOM 651 N N . ASP A 1 90 ? 2.684 1.285 13.442 1.00 85.44 90 ASP A N 1
ATOM 652 C CA . ASP A 1 90 ? 1.856 1.460 12.249 1.00 85.44 90 ASP A CA 1
ATOM 653 C C . ASP A 1 90 ? 1.630 0.105 11.575 1.00 85.44 90 ASP A C 1
ATOM 655 O O . ASP A 1 90 ? 0.531 -0.208 11.113 1.00 85.44 90 ASP A O 1
ATOM 659 N N . ARG A 1 91 ? 2.643 -0.768 11.641 1.00 85.88 91 ARG A N 1
ATOM 660 C CA . ARG A 1 91 ? 2.534 -2.183 11.262 1.00 85.88 91 ARG A CA 1
ATOM 661 C C . ARG A 1 91 ? 1.472 -2.913 12.086 1.00 85.88 91 ARG A C 1
ATOM 663 O O . ARG A 1 91 ? 0.721 -3.707 11.524 1.00 85.88 91 ARG A O 1
ATOM 670 N N . THR A 1 92 ? 1.384 -2.637 13.390 1.00 85.62 92 THR A N 1
ATOM 671 C CA . THR A 1 92 ? 0.376 -3.249 14.279 1.00 85.62 92 THR A CA 1
ATOM 672 C C . THR A 1 92 ? -1.041 -2.825 13.891 1.00 85.62 92 THR A C 1
ATOM 674 O O . THR A 1 92 ? -1.941 -3.659 13.812 1.00 85.62 92 THR A O 1
ATOM 677 N N . ALA A 1 93 ? -1.232 -1.546 13.569 1.00 85.69 93 ALA A N 1
ATOM 678 C CA . ALA A 1 93 ? -2.511 -1.034 13.091 1.00 85.69 93 ALA A CA 1
ATOM 679 C C . ALA A 1 93 ? -2.945 -1.663 11.757 1.00 85.69 93 ALA A C 1
ATOM 681 O O . ALA A 1 93 ? -4.091 -2.075 11.597 1.00 85.69 93 ALA A O 1
ATOM 682 N N . ILE A 1 94 ? -2.025 -1.777 10.796 1.00 89.38 94 ILE A N 1
ATOM 683 C CA . ILE A 1 94 ? -2.318 -2.410 9.502 1.00 89.38 94 ILE A CA 1
ATOM 684 C C . ILE A 1 94 ? -2.644 -3.890 9.679 1.00 89.38 94 ILE A C 1
ATOM 686 O O . ILE A 1 94 ? -3.546 -4.401 9.019 1.00 89.38 94 ILE A O 1
ATOM 690 N N . HIS A 1 95 ? -1.943 -4.575 10.582 1.00 89.19 95 HIS A N 1
ATOM 691 C CA . HIS A 1 95 ? -2.238 -5.961 10.932 1.00 89.19 95 HIS A CA 1
ATOM 692 C C . HIS A 1 95 ? -3.687 -6.163 11.378 1.00 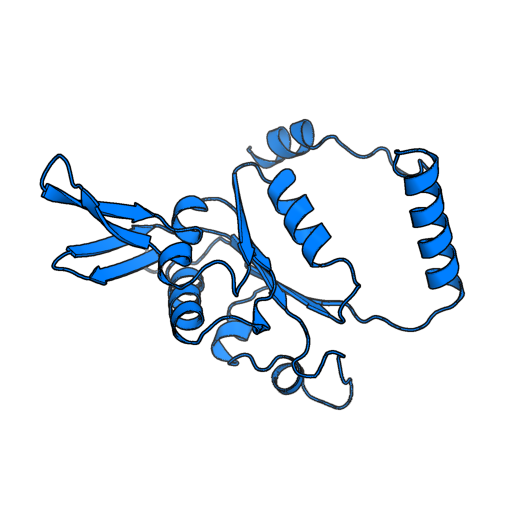89.19 95 HIS A C 1
ATOM 694 O O . HIS A 1 95 ? -4.304 -7.155 10.984 1.00 89.19 95 HIS A O 1
ATOM 700 N N . GLU A 1 96 ? -4.208 -5.242 12.191 1.00 88.88 96 GLU A N 1
ATOM 701 C CA . GLU A 1 96 ? -5.598 -5.256 12.642 1.00 88.88 96 GLU A CA 1
ATOM 702 C C . GLU A 1 96 ? -6.553 -5.036 11.465 1.00 88.88 96 GLU A C 1
ATOM 704 O O . GLU A 1 96 ? -7.456 -5.843 11.248 1.00 88.88 96 GLU A O 1
ATOM 709 N N . VAL A 1 97 ? -6.304 -4.011 10.644 1.00 90.50 97 VAL A N 1
ATOM 710 C CA . VAL A 1 97 ? -7.172 -3.677 9.504 1.00 90.50 97 VAL A CA 1
ATOM 711 C C . VAL A 1 97 ? -7.213 -4.794 8.466 1.00 90.50 97 VAL A C 1
ATOM 713 O O . VAL A 1 97 ? -8.293 -5.167 8.014 1.00 90.50 97 VAL A O 1
ATOM 716 N N . MET A 1 98 ? -6.065 -5.377 8.118 1.00 91.44 98 MET A N 1
ATOM 717 C CA . MET A 1 98 ? -6.000 -6.471 7.143 1.00 91.44 98 MET A CA 1
ATOM 718 C C . MET A 1 98 ? -6.662 -7.760 7.652 1.00 91.44 98 MET A C 1
ATOM 720 O O . MET A 1 98 ? -7.039 -8.602 6.838 1.00 91.44 98 MET A O 1
ATOM 724 N N . GLU A 1 99 ? -6.800 -7.934 8.972 1.00 87.88 99 GLU A N 1
ATOM 725 C CA . GLU A 1 99 ? -7.463 -9.105 9.561 1.00 87.88 99 GLU A CA 1
ATOM 726 C C . GLU A 1 99 ? -8.952 -8.895 9.798 1.00 87.88 99 GLU A C 1
ATOM 728 O O . GLU A 1 99 ? -9.787 -9.675 9.348 1.00 87.88 99 GLU A O 1
ATOM 733 N N . GLN A 1 100 ? -9.278 -7.861 10.566 1.00 88.12 100 GLN A N 1
ATOM 734 C CA . GLN A 1 100 ? -10.601 -7.651 11.139 1.00 88.12 100 GLN A CA 1
ATOM 735 C C . GLN A 1 100 ? -11.413 -6.633 10.342 1.00 88.12 100 GLN A C 1
ATOM 737 O O . GLN A 1 100 ? -12.628 -6.548 10.519 1.00 88.12 100 GLN A O 1
ATOM 742 N N . GLN A 1 101 ? -10.767 -5.888 9.435 1.00 90.62 101 GLN A N 1
ATOM 743 C CA . GLN A 1 101 ? -11.374 -4.787 8.683 1.00 90.62 101 GLN A CA 1
ATOM 744 C C . GLN A 1 101 ? -11.934 -3.686 9.589 1.00 90.62 101 GLN A C 1
ATOM 746 O O . GLN A 1 101 ? -12.929 -3.027 9.269 1.00 90.62 101 GLN A O 1
ATOM 751 N N . THR A 1 102 ? -11.299 -3.511 10.744 1.00 90.62 102 THR A N 1
ATOM 752 C CA . THR A 1 102 ? -11.659 -2.549 11.780 1.00 90.62 102 THR A CA 1
ATOM 753 C C . THR A 1 102 ? -10.406 -1.914 12.362 1.00 90.62 102 THR A C 1
ATOM 755 O O . THR A 1 102 ? -9.312 -2.465 12.263 1.00 90.62 102 THR A O 1
ATOM 758 N N . VAL A 1 103 ? -10.585 -0.744 12.962 1.00 89.44 103 VAL A N 1
ATOM 759 C CA . VAL A 1 103 ? -9.566 -0.014 13.714 1.00 89.44 103 VAL A CA 1
ATOM 760 C C . VAL A 1 103 ? -10.100 0.217 15.120 1.00 89.44 103 VAL A C 1
ATOM 762 O O . VAL A 1 103 ? -11.091 0.932 15.299 1.00 89.44 103 VAL A O 1
ATOM 765 N N . SER A 1 104 ? -9.443 -0.365 16.115 1.00 87.19 104 SER A N 1
ATOM 766 C CA . SER A 1 104 ? -9.791 -0.211 17.525 1.00 87.19 104 SER A CA 1
ATOM 767 C C . SER 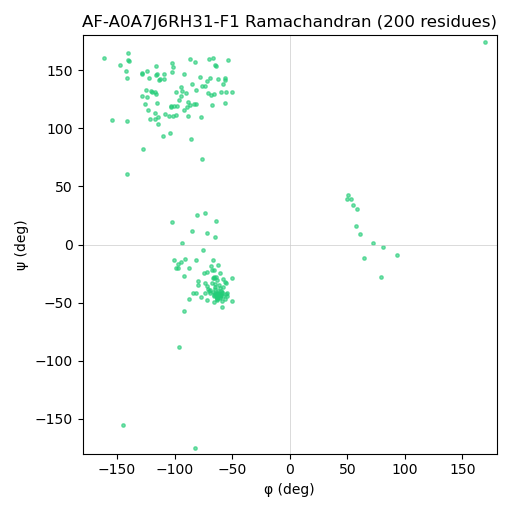A 1 104 ? -8.969 0.899 18.160 1.00 87.19 104 SER A C 1
ATOM 769 O O . SER A 1 104 ? -7.741 0.924 18.090 1.00 87.19 104 SER A O 1
ATOM 771 N N . ILE A 1 105 ? -9.648 1.835 18.817 1.00 86.56 105 ILE A N 1
ATOM 772 C CA . ILE A 1 105 ? -9.016 3.007 19.420 1.00 86.56 105 ILE A CA 1
ATOM 773 C C . ILE A 1 105 ? -9.407 3.062 20.880 1.00 86.56 105 ILE A C 1
ATOM 775 O O . ILE A 1 105 ? -10.585 3.160 21.206 1.00 86.56 105 ILE A O 1
ATOM 779 N N . ALA A 1 106 ? -8.399 3.033 21.746 1.00 84.88 106 ALA A N 1
ATOM 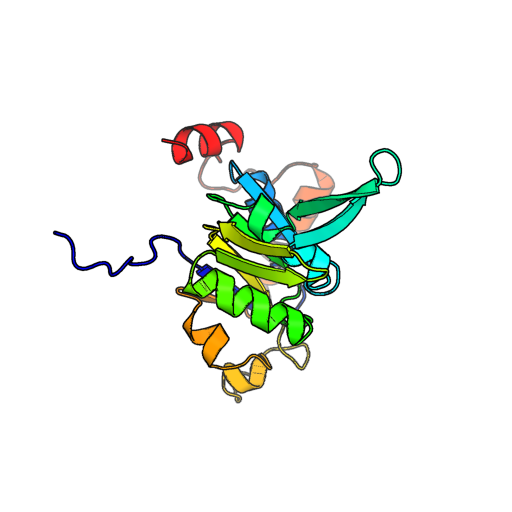780 C CA . ALA A 1 106 ? -8.532 3.209 23.184 1.00 84.88 106 ALA A CA 1
ATOM 781 C C . ALA A 1 106 ? -7.564 4.311 23.638 1.00 84.88 106 ALA A C 1
ATOM 783 O O . ALA A 1 106 ? -6.434 4.037 24.045 1.00 84.88 106 ALA A O 1
ATOM 784 N N . LYS A 1 107 ? -7.968 5.578 23.494 1.00 83.31 107 LYS A N 1
ATOM 785 C CA . LYS A 1 107 ? -7.138 6.746 23.840 1.00 83.31 107 LYS A CA 1
ATOM 786 C C . LYS A 1 107 ? -7.978 7.844 24.479 1.00 83.31 107 LYS A C 1
ATOM 788 O O . LYS A 1 107 ? -9.115 8.074 24.088 1.00 83.31 107 LYS A O 1
ATOM 793 N N . ALA A 1 108 ? -7.386 8.536 25.455 1.00 81.00 108 ALA A N 1
ATOM 794 C CA . ALA A 1 108 ? -7.960 9.716 26.105 1.00 81.00 108 ALA A CA 1
ATOM 795 C C . ALA A 1 108 ? -9.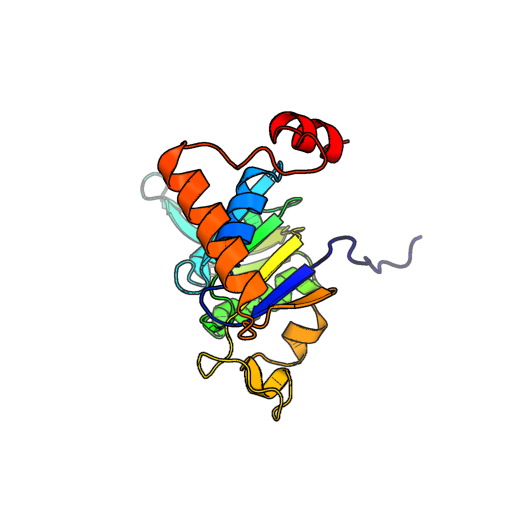415 9.533 26.601 1.00 81.00 108 ALA A C 1
ATOM 797 O O . ALA A 1 108 ? -10.243 10.431 26.482 1.00 81.00 108 ALA A O 1
ATOM 798 N N . GLY A 1 109 ? -9.721 8.350 27.149 1.00 80.88 109 GLY A N 1
ATOM 799 C CA . GLY A 1 109 ? -11.049 8.010 27.674 1.00 80.88 109 GLY A CA 1
ATOM 800 C C . GLY A 1 109 ? -12.075 7.584 26.619 1.00 80.88 109 GLY A C 1
ATOM 801 O O . GLY A 1 109 ? -13.179 7.196 26.989 1.00 80.88 109 GLY A O 1
ATOM 802 N N . ILE A 1 110 ? -11.719 7.601 25.330 1.00 82.38 110 ILE A N 1
ATOM 803 C CA . ILE A 1 110 ? -12.550 7.092 24.239 1.00 82.38 110 ILE A CA 1
ATOM 804 C C . ILE A 1 110 ? -12.083 5.683 23.885 1.00 82.38 110 ILE A C 1
ATOM 806 O O . ILE A 1 110 ? -10.945 5.489 23.450 1.00 82.38 110 ILE A O 1
ATOM 810 N N . THR A 1 111 ? -12.990 4.721 24.043 1.00 87.75 111 THR A N 1
ATOM 811 C CA . THR A 1 111 ? -12.832 3.350 23.554 1.00 87.75 111 THR A CA 1
ATOM 812 C C . THR A 1 111 ? -13.885 3.109 22.485 1.00 87.75 111 THR A C 1
ATOM 814 O O . THR A 1 111 ? -15.062 2.947 22.800 1.00 87.75 111 THR A O 1
ATOM 817 N N . THR A 1 112 ? -13.483 3.130 21.218 1.00 88.25 112 THR A N 1
ATOM 818 C CA . THR A 1 112 ? -14.388 2.925 20.084 1.00 88.25 112 THR A CA 1
ATOM 819 C C . THR A 1 112 ? -13.727 2.081 19.006 1.00 88.25 112 THR A C 1
ATOM 821 O O . THR A 1 112 ? -12.503 1.974 18.939 1.00 88.25 112 THR A O 1
ATOM 824 N N . THR A 1 113 ? -14.549 1.477 18.158 1.00 89.75 113 THR A N 1
ATOM 825 C CA . THR A 1 113 ? -14.099 0.711 16.996 1.00 89.75 113 THR A CA 1
ATOM 826 C C . THR A 1 113 ? -14.669 1.359 15.745 1.00 89.75 113 THR A C 1
ATOM 828 O O . THR A 1 113 ? -15.853 1.694 15.684 1.00 89.75 113 THR A O 1
ATOM 831 N N . LEU A 1 114 ? -13.812 1.583 14.757 1.00 90.56 114 LEU A N 1
ATOM 832 C CA . LEU A 1 114 ? -14.185 2.135 13.463 1.00 90.56 114 LEU A CA 1
ATOM 833 C C . LEU A 1 114 ? -14.080 1.048 12.402 1.00 90.56 114 LEU A C 1
ATOM 835 O O . LEU A 1 114 ? -13.160 0.234 12.424 1.00 90.56 114 LEU A O 1
ATOM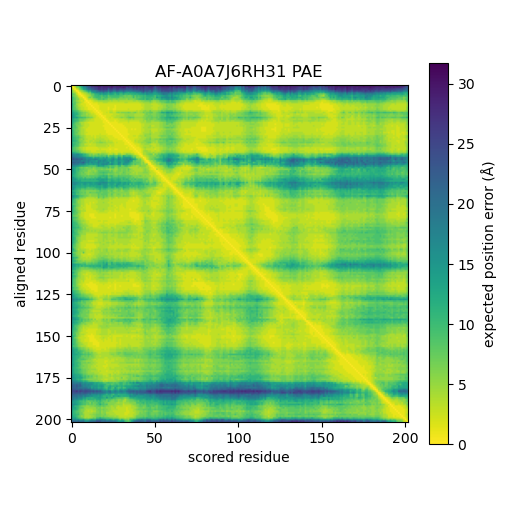 839 N N . ASN A 1 115 ? -15.002 1.053 11.447 1.00 89.94 115 ASN A N 1
ATOM 840 C CA . ASN A 1 115 ? -14.908 0.165 10.294 1.00 89.94 115 ASN A CA 1
ATOM 841 C C . ASN A 1 115 ? -13.858 0.693 9.308 1.00 89.94 115 ASN A C 1
ATOM 843 O O . ASN A 1 115 ? -13.818 1.888 9.018 1.00 89.94 115 ASN A O 1
ATOM 847 N N . ALA A 1 116 ? -13.039 -0.216 8.786 1.00 91.94 116 ALA A N 1
ATOM 848 C CA . ALA A 1 116 ? -12.013 0.045 7.783 1.00 91.94 116 ALA A CA 1
ATOM 849 C C . ALA A 1 116 ? -11.972 -1.122 6.780 1.00 91.94 116 ALA A C 1
ATOM 851 O O . ALA A 1 116 ? -10.975 -1.830 6.646 1.00 91.94 116 ALA A O 1
ATOM 852 N N . ARG A 1 117 ? -13.092 -1.359 6.087 1.00 92.62 117 ARG A N 1
ATOM 853 C CA . ARG A 1 117 ? -13.241 -2.390 5.045 1.00 92.62 117 ARG A CA 1
ATOM 854 C C . ARG A 1 117 ? -12.561 -1.920 3.772 1.00 92.62 117 ARG A C 1
ATOM 856 O O . ARG A 1 117 ? -13.209 -1.442 2.851 1.00 92.62 117 ARG A O 1
ATOM 863 N N . THR A 1 118 ? -11.238 -1.933 3.775 1.00 92.50 118 THR A N 1
ATOM 864 C CA . THR A 1 118 ? -10.433 -1.378 2.692 1.00 92.50 118 THR A CA 1
ATOM 865 C C . THR A 1 118 ? -9.512 -2.435 2.106 1.00 92.50 118 THR A C 1
ATOM 867 O O . THR A 1 118 ? -8.957 -3.267 2.824 1.00 92.50 118 THR A O 1
ATOM 870 N N . SER A 1 119 ? -9.325 -2.385 0.792 1.00 94.44 119 SER A N 1
ATOM 871 C CA . SER A 1 119 ? -8.278 -3.133 0.108 1.00 94.44 119 SER A CA 1
ATOM 872 C C . SER A 1 119 ? -6.954 -2.390 0.230 1.00 94.44 119 SER A C 1
ATOM 874 O O . SER A 1 119 ? -6.823 -1.260 -0.237 1.00 94.44 119 SER A O 1
ATOM 876 N N . VAL A 1 120 ? -5.945 -3.027 0.821 1.00 94.62 120 VAL A N 1
ATOM 877 C CA . VAL A 1 120 ? -4.597 -2.461 0.917 1.00 94.62 120 VAL A CA 1
ATOM 878 C C . VAL A 1 120 ? -3.784 -2.833 -0.322 1.00 94.62 120 VAL A C 1
ATOM 880 O O . VAL A 1 120 ? -3.583 -4.013 -0.612 1.00 94.62 120 VAL A O 1
ATOM 883 N N . VAL A 1 121 ? -3.276 -1.823 -1.030 1.00 96.50 121 VAL A N 1
ATOM 884 C CA . VAL A 1 121 ? -2.274 -1.988 -2.090 1.00 96.50 121 VAL A CA 1
ATOM 885 C C . VAL A 1 121 ? -0.993 -1.308 -1.632 1.00 96.50 121 VAL A C 1
ATOM 887 O O . VAL A 1 121 ? -0.924 -0.085 -1.534 1.00 96.50 121 VAL A O 1
ATOM 890 N N . ALA A 1 122 ? 0.023 -2.102 -1.322 1.00 95.00 122 ALA A N 1
ATOM 891 C CA . ALA A 1 122 ? 1.271 -1.617 -0.753 1.00 95.00 122 ALA A CA 1
ATOM 892 C C . ALA A 1 122 ? 2.420 -1.700 -1.761 1.00 95.00 122 ALA A C 1
ATOM 894 O O . ALA A 1 122 ? 2.487 -2.638 -2.553 1.00 95.00 122 ALA A O 1
ATOM 895 N N . ALA A 1 123 ? 3.360 -0.760 -1.698 1.00 95.00 123 ALA A N 1
ATOM 896 C CA . ALA A 1 123 ? 4.644 -0.852 -2.381 1.00 95.00 123 ALA A CA 1
ATOM 897 C C . ALA A 1 123 ? 5.786 -0.884 -1.364 1.00 95.00 123 ALA A C 1
ATOM 899 O O . ALA A 1 123 ? 5.853 -0.049 -0.465 1.00 95.00 123 ALA A O 1
ATOM 900 N N . ALA A 1 124 ? 6.701 -1.838 -1.519 1.00 93.62 124 ALA A N 1
ATOM 901 C CA . ALA A 1 124 ? 7.862 -2.007 -0.652 1.00 93.62 124 ALA A CA 1
ATOM 902 C C . ALA A 1 124 ? 9.153 -2.095 -1.468 1.00 93.62 124 ALA A C 1
ATOM 904 O O . ALA A 1 124 ? 9.176 -2.634 -2.583 1.00 93.62 124 ALA A O 1
ATOM 905 N N . ASN A 1 125 ? 10.242 -1.576 -0.908 1.00 92.12 125 ASN A N 1
ATOM 906 C CA . ASN A 1 125 ? 11.588 -1.725 -1.454 1.00 92.12 125 ASN A CA 1
ATOM 907 C C . ASN A 1 125 ? 12.377 -2.793 -0.672 1.00 92.12 125 ASN A C 1
ATOM 909 O O . ASN A 1 125 ? 12.178 -2.938 0.535 1.00 92.12 125 ASN A O 1
ATOM 913 N N . PRO A 1 126 ? 13.300 -3.524 -1.323 1.00 91.50 126 PRO A N 1
ATOM 914 C CA . PRO A 1 126 ? 14.244 -4.393 -0.637 1.00 91.50 126 PRO A CA 1
ATOM 915 C C . PRO A 1 126 ? 15.058 -3.626 0.413 1.00 91.50 126 PRO A C 1
ATOM 917 O O . PRO A 1 126 ? 15.502 -2.501 0.175 1.00 91.50 126 PRO A O 1
ATOM 920 N N . ALA A 1 127 ? 15.325 -4.262 1.552 1.00 86.06 127 ALA A N 1
ATOM 921 C CA . ALA A 1 127 ? 16.010 -3.680 2.704 1.00 86.06 127 ALA A CA 1
ATOM 922 C C . ALA A 1 127 ? 17.391 -3.096 2.359 1.00 86.06 127 ALA A C 1
ATOM 924 O O . ALA A 1 127 ? 17.797 -2.083 2.924 1.00 86.06 127 ALA A O 1
ATOM 925 N N . TYR A 1 128 ? 18.092 -3.709 1.400 1.00 84.69 128 TYR A N 1
ATOM 926 C CA . TYR A 1 128 ? 19.426 -3.299 0.949 1.00 84.69 128 TYR A CA 1
ATOM 927 C C . TYR A 1 128 ? 19.404 -2.522 -0.376 1.00 84.69 128 TYR A C 1
ATOM 929 O O . TYR A 1 128 ? 20.413 -2.452 -1.076 1.00 84.69 128 TYR A O 1
ATOM 937 N N . GLY A 1 129 ? 18.251 -1.971 -0.759 1.00 84.31 129 GLY A N 1
ATOM 938 C CA . GLY A 1 129 ? 18.084 -1.144 -1.954 1.00 84.31 129 GLY A CA 1
ATOM 939 C C . GLY A 1 129 ? 17.964 -1.917 -3.267 1.00 84.31 129 GLY A C 1
ATOM 940 O O . GLY A 1 129 ? 17.295 -1.430 -4.162 1.00 84.31 129 GLY A O 1
ATOM 941 N N . ARG A 1 130 ? 18.539 -3.116 -3.394 1.00 87.31 130 ARG A N 1
ATOM 942 C CA . ARG A 1 130 ? 18.284 -4.028 -4.522 1.00 87.31 130 ARG A CA 1
ATOM 943 C C . ARG A 1 130 ? 17.910 -5.416 -4.039 1.00 87.31 130 ARG A C 1
ATOM 945 O O . ARG A 1 130 ? 18.400 -5.871 -3.002 1.00 87.31 130 ARG A O 1
ATOM 952 N N . TYR A 1 131 ? 17.059 -6.089 -4.800 1.00 89.50 131 TYR A N 1
ATOM 953 C CA . TYR A 1 131 ? 16.658 -7.455 -4.517 1.00 89.50 131 TYR A CA 1
ATOM 954 C C . TYR A 1 131 ? 17.825 -8.411 -4.778 1.00 89.50 131 TYR A C 1
ATOM 956 O O . TYR A 1 131 ? 18.462 -8.373 -5.830 1.00 89.50 131 TYR A O 1
ATOM 964 N N . ASN A 1 132 ? 18.112 -9.289 -3.818 1.00 89.56 132 ASN A N 1
ATOM 965 C CA . ASN A 1 132 ? 19.132 -10.318 -3.962 1.00 89.56 132 ASN A CA 1
ATOM 966 C C . ASN A 1 132 ? 18.469 -11.688 -4.188 1.00 89.56 132 ASN A C 1
ATOM 968 O O . ASN A 1 132 ? 17.926 -12.248 -3.231 1.00 89.56 132 ASN A O 1
ATOM 972 N N . PRO A 1 133 ? 18.576 -12.279 -5.397 1.00 88.06 133 PRO A N 1
ATOM 973 C CA . PRO A 1 133 ? 17.983 -13.583 -5.709 1.00 88.06 133 PRO A CA 1
ATOM 974 C C . PRO A 1 133 ? 18.538 -14.748 -4.882 1.00 88.06 133 PRO A C 1
ATOM 976 O O . PRO A 1 133 ? 17.929 -15.810 -4.834 1.00 88.06 133 PRO A O 1
ATOM 979 N N . LYS A 1 134 ? 19.704 -14.572 -4.246 1.00 90.12 134 LYS A N 1
ATOM 980 C CA . LYS A 1 134 ? 20.323 -15.598 -3.394 1.00 90.12 134 LYS A CA 1
ATOM 981 C C . LYS A 1 134 ? 19.738 -15.637 -1.981 1.00 90.12 134 LYS A C 1
ATOM 983 O O . LYS A 1 134 ? 20.034 -16.571 -1.245 1.00 90.12 134 LYS A O 1
ATOM 988 N N . LYS A 1 135 ? 18.978 -14.614 -1.586 1.00 89.12 135 LYS A N 1
ATOM 989 C CA . LYS A 1 135 ? 18.319 -14.520 -0.279 1.00 89.12 135 LYS A CA 1
ATOM 990 C C . LYS A 1 135 ? 16.837 -14.849 -0.411 1.00 89.12 135 LYS A C 1
ATOM 992 O O . LYS A 1 135 ? 16.247 -14.679 -1.479 1.00 89.12 135 LYS A O 1
ATOM 997 N N . SER A 1 136 ? 16.226 -15.275 0.686 1.00 86.56 136 SER A N 1
ATOM 998 C CA . SER A 1 136 ? 14.777 -15.473 0.739 1.00 86.56 136 SER A CA 1
ATOM 999 C C . SER A 1 136 ? 14.018 -14.143 0.613 1.00 86.56 136 SER A C 1
ATOM 1001 O O . SER A 1 136 ? 14.558 -13.061 0.853 1.00 86.56 136 SER A O 1
ATOM 1003 N N . VAL A 1 137 ? 12.736 -14.209 0.246 1.00 82.31 137 VAL A N 1
ATOM 1004 C CA . VAL A 1 137 ? 11.858 -13.027 0.136 1.00 82.31 137 VAL A CA 1
ATOM 1005 C C . VAL A 1 137 ? 11.762 -12.281 1.477 1.00 82.31 137 VAL A C 1
ATOM 1007 O O . VAL A 1 137 ? 11.873 -11.058 1.519 1.00 82.31 137 VAL A O 1
ATOM 1010 N N . LEU A 1 138 ? 11.646 -13.025 2.582 1.00 85.25 138 LEU A N 1
ATOM 1011 C CA . LEU A 1 138 ? 11.598 -12.495 3.951 1.00 85.25 138 LEU A CA 1
ATOM 1012 C C . LEU A 1 138 ? 12.853 -11.684 4.301 1.00 85.25 138 LEU A C 1
ATOM 1014 O O . LEU A 1 138 ? 12.755 -10.548 4.766 1.00 85.25 138 LEU A O 1
ATOM 1018 N N . GLU A 1 139 ? 14.032 -12.242 4.020 1.00 86.00 139 GLU A N 1
ATOM 1019 C CA . GLU A 1 139 ? 15.317 -11.572 4.256 1.00 86.00 139 GLU A CA 1
ATOM 1020 C C . GLU A 1 139 ? 15.516 -10.347 3.359 1.00 86.00 139 GLU A C 1
ATOM 1022 O O . GLU A 1 139 ? 16.224 -9.413 3.736 1.00 86.00 139 GLU A O 1
ATOM 1027 N N . ASN A 1 140 ? 14.915 -10.343 2.167 1.00 87.44 140 ASN A N 1
ATOM 1028 C CA . ASN A 1 140 ? 14.981 -9.203 1.261 1.00 87.44 140 ASN A CA 1
ATOM 1029 C C . ASN A 1 140 ? 14.115 -8.025 1.732 1.00 87.44 140 ASN A C 1
ATOM 1031 O O . ASN A 1 140 ? 14.500 -6.890 1.479 1.00 87.44 140 ASN A O 1
ATOM 1035 N N . LEU A 1 141 ? 12.974 -8.250 2.392 1.00 81.88 141 LEU A N 1
ATOM 1036 C CA . LEU A 1 141 ? 11.985 -7.193 2.677 1.00 81.88 141 LEU A CA 1
ATOM 1037 C C . LEU A 1 141 ? 12.052 -6.607 4.084 1.00 81.88 141 LEU A C 1
ATOM 1039 O O . LEU A 1 141 ? 11.533 -5.517 4.303 1.00 81.88 141 LEU A O 1
ATOM 1043 N N . ASN A 1 142 ? 12.658 -7.313 5.041 1.00 84.19 142 ASN A N 1
ATOM 1044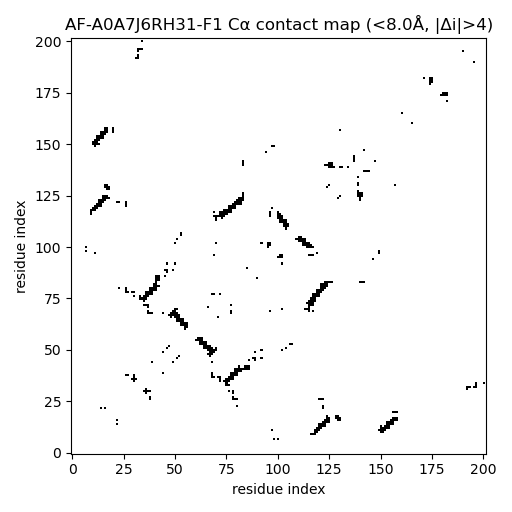 C CA . ASN A 1 142 ? 12.642 -6.912 6.452 1.00 84.19 142 ASN A CA 1
ATOM 1045 C C . ASN A 1 142 ? 11.210 -6.667 6.997 1.00 84.19 142 ASN A C 1
ATOM 1047 O O . ASN A 1 142 ? 10.948 -5.732 7.766 1.00 84.19 142 ASN A O 1
ATOM 1051 N N . LEU A 1 143 ? 10.266 -7.512 6.569 1.00 84.31 143 LEU A N 1
ATOM 1052 C CA . LEU A 1 143 ? 8.874 -7.513 7.017 1.00 84.31 143 LEU A CA 1
ATOM 1053 C C . LEU A 1 143 ? 8.566 -8.804 7.794 1.00 84.31 143 LEU A C 1
ATOM 1055 O O . LEU A 1 143 ? 9.024 -9.876 7.390 1.00 84.31 143 LEU A O 1
ATOM 1059 N N . PRO A 1 144 ? 7.773 -8.738 8.881 1.00 87.44 144 PRO A N 1
ATOM 1060 C CA . PRO A 1 144 ? 7.310 -9.925 9.593 1.00 87.44 144 PRO A CA 1
ATOM 1061 C C . PRO A 1 144 ? 6.527 -10.873 8.677 1.00 87.44 144 PRO A C 1
ATOM 1063 O O . PRO A 1 144 ? 5.654 -10.439 7.922 1.00 87.44 144 PRO A O 1
ATOM 1066 N N . ALA A 1 145 ? 6.768 -12.181 8.805 1.00 87.69 145 ALA A N 1
ATOM 1067 C CA . ALA A 1 145 ? 6.057 -13.205 8.032 1.00 87.69 145 ALA A CA 1
ATOM 1068 C C . ALA A 1 145 ? 4.529 -13.132 8.204 1.00 87.69 145 ALA A C 1
ATOM 1070 O O . ALA A 1 145 ? 3.792 -13.390 7.257 1.00 87.69 145 ALA A O 1
ATOM 1071 N N . ALA A 1 146 ? 4.067 -12.715 9.386 1.00 88.12 146 ALA A N 1
ATOM 1072 C CA . ALA A 1 146 ? 2.652 -12.532 9.682 1.00 88.12 146 ALA A CA 1
ATOM 1073 C C . ALA A 1 146 ? 1.990 -11.403 8.867 1.00 88.12 146 ALA A C 1
ATOM 1075 O O . ALA A 1 146 ? 0.785 -11.459 8.654 1.00 88.12 146 ALA A O 1
ATOM 1076 N N . LEU A 1 147 ? 2.727 -10.362 8.442 1.00 89.06 147 LEU A N 1
ATOM 1077 C CA . LEU A 1 147 ? 2.184 -9.348 7.520 1.00 89.06 147 LEU A CA 1
ATOM 1078 C C . LEU A 1 147 ? 2.142 -9.898 6.102 1.00 89.06 147 LEU A C 1
ATOM 1080 O O . LEU A 1 147 ? 1.146 -9.741 5.403 1.00 89.06 147 LEU A O 1
ATOM 1084 N N . LEU A 1 148 ? 3.227 -10.548 5.677 1.00 89.25 148 LEU A N 1
ATOM 1085 C CA . LEU A 1 148 ? 3.343 -11.076 4.319 1.00 89.25 148 LEU A CA 1
ATOM 1086 C C . LEU A 1 148 ? 2.261 -12.111 4.010 1.00 89.25 148 LEU A C 1
ATOM 1088 O O . LEU A 1 148 ? 1.714 -12.098 2.914 1.00 89.25 148 LEU A O 1
ATOM 1092 N N . SER A 1 149 ? 1.896 -12.952 4.979 1.00 90.56 149 SER A N 1
ATOM 1093 C CA . SER A 1 149 ? 0.815 -13.930 4.814 1.00 90.56 149 SER A CA 1
ATOM 1094 C C . SER A 1 149 ? -0.576 -13.308 4.649 1.00 90.56 149 SER A C 1
ATOM 1096 O O . SER A 1 149 ? -1.503 -14.016 4.270 1.00 90.56 149 SER A O 1
ATOM 1098 N N . ARG A 1 150 ? -0.746 -12.010 4.938 1.00 92.00 150 ARG A N 1
ATOM 1099 C CA . ARG A 1 150 ? -2.028 -11.296 4.802 1.00 92.00 150 ARG A CA 1
ATOM 1100 C C . ARG A 1 150 ? -2.218 -10.643 3.441 1.00 92.00 150 ARG A C 1
ATOM 1102 O O . ARG A 1 150 ? -3.335 -10.218 3.141 1.00 92.00 150 ARG A O 1
ATOM 1109 N N . PHE A 1 151 ? -1.154 -10.563 2.646 1.00 94.50 151 PHE A N 1
ATOM 1110 C CA . PHE A 1 151 ? -1.234 -10.185 1.244 1.00 94.50 151 PHE A CA 1
ATOM 1111 C C . PHE A 1 151 ? -1.595 -11.406 0.405 1.00 94.50 151 PHE A C 1
ATOM 1113 O O . PHE A 1 151 ? -0.858 -12.392 0.387 1.00 94.50 151 PHE A O 1
ATOM 1120 N N . ASP A 1 152 ? -2.710 -11.311 -0.314 1.00 95.00 152 ASP A N 1
ATOM 1121 C CA . ASP A 1 152 ? -3.199 -12.385 -1.181 1.00 95.00 152 ASP A CA 1
ATOM 1122 C C . ASP A 1 152 ? -2.320 -12.527 -2.427 1.00 95.00 152 ASP A C 1
ATOM 1124 O O . ASP A 1 152 ? -2.079 -13.631 -2.911 1.00 95.00 152 ASP A O 1
ATOM 1128 N N . ILE A 1 153 ? -1.821 -11.397 -2.941 1.00 95.00 153 ILE A N 1
ATOM 1129 C CA . ILE A 1 153 ? -0.973 -11.349 -4.131 1.00 95.00 153 ILE A CA 1
ATOM 1130 C C . ILE A 1 153 ? 0.293 -10.556 -3.827 1.00 95.00 153 ILE A C 1
ATOM 1132 O O . ILE A 1 153 ? 0.247 -9.411 -3.377 1.00 95.00 153 ILE A O 1
ATOM 1136 N N . GLN A 1 154 ? 1.438 -11.165 -4.119 1.00 93.56 154 GLN A N 1
ATOM 1137 C CA . GLN A 1 154 ? 2.758 -10.576 -3.933 1.00 93.56 154 GLN A CA 1
ATOM 1138 C C . GLN A 1 154 ? 3.472 -10.539 -5.286 1.00 93.56 154 GLN A C 1
ATOM 1140 O O . GLN A 1 154 ? 3.880 -11.574 -5.811 1.00 93.56 154 GLN A O 1
ATOM 1145 N N . PHE A 1 155 ? 3.612 -9.347 -5.865 1.00 94.56 155 PHE A N 1
ATOM 1146 C CA . PHE A 1 155 ? 4.333 -9.137 -7.118 1.00 94.56 155 PHE A CA 1
ATOM 1147 C C . PHE A 1 155 ? 5.781 -8.750 -6.845 1.00 94.56 155 PHE A C 1
ATOM 1149 O O . PHE A 1 155 ? 6.047 -7.838 -6.065 1.00 94.56 155 PHE A O 1
ATOM 1156 N N . LEU A 1 156 ? 6.708 -9.411 -7.537 1.00 92.06 156 LEU A N 1
ATOM 1157 C CA . LEU A 1 156 ? 8.125 -9.070 -7.528 1.00 92.06 156 LEU A CA 1
ATOM 1158 C C . LEU A 1 156 ? 8.519 -8.446 -8.875 1.00 92.06 156 LEU A C 1
ATOM 1160 O O . LEU A 1 156 ? 8.523 -9.112 -9.906 1.00 92.06 156 LEU A O 1
ATOM 1164 N N . LEU A 1 157 ? 8.849 -7.160 -8.844 1.00 91.88 157 LEU A N 1
ATOM 1165 C CA . LEU A 1 157 ? 9.244 -6.322 -9.969 1.00 91.88 157 LEU A CA 1
ATOM 1166 C C . LEU A 1 157 ? 10.760 -6.111 -9.910 1.00 91.88 157 LEU A C 1
ATOM 1168 O O . LEU A 1 157 ? 11.253 -5.265 -9.164 1.00 91.88 157 LEU A O 1
ATOM 1172 N N . LEU A 1 158 ? 11.504 -6.920 -10.657 1.00 90.19 158 LEU A N 1
ATOM 1173 C CA . LEU A 1 158 ? 12.965 -6.848 -10.699 1.00 90.19 158 LEU A CA 1
ATOM 1174 C C . LEU A 1 158 ? 13.431 -5.984 -11.861 1.00 90.19 158 LEU A C 1
ATOM 1176 O O . LEU A 1 158 ? 12.950 -6.146 -12.984 1.00 90.19 158 LEU A O 1
ATOM 1180 N N . ASP A 1 159 ? 14.404 -5.122 -11.588 1.00 88.81 159 ASP A N 1
ATOM 1181 C CA . ASP A 1 159 ? 15.093 -4.354 -12.618 1.00 88.81 159 ASP A CA 1
ATOM 1182 C C . ASP A 1 159 ? 16.252 -5.185 -13.189 1.00 88.81 159 ASP A C 1
ATOM 1184 O O . ASP A 1 159 ? 17.367 -5.225 -12.660 1.00 88.81 159 ASP A O 1
ATOM 1188 N N . THR A 1 160 ? 15.959 -5.946 -14.245 1.00 89.38 160 THR A N 1
ATOM 1189 C CA . THR A 1 160 ? 16.957 -6.757 -14.953 1.00 89.38 160 THR A CA 1
ATOM 1190 C C . THR A 1 160 ? 17.488 -6.001 -16.161 1.00 89.38 160 THR A C 1
ATOM 1192 O O . THR A 1 160 ? 16.705 -5.673 -17.050 1.00 89.38 160 THR A O 1
ATOM 1195 N N . VAL A 1 161 ? 18.811 -5.834 -16.242 1.00 88.50 161 VAL A N 1
ATOM 1196 C CA . VAL A 1 161 ? 19.480 -5.202 -17.390 1.00 88.50 161 VAL A CA 1
ATOM 1197 C C . VAL A 1 161 ? 19.113 -5.931 -18.681 1.00 88.50 161 VAL A C 1
ATOM 1199 O O . VAL A 1 161 ? 19.354 -7.136 -18.810 1.00 88.50 161 VAL A O 1
ATOM 1202 N N . ASN A 1 162 ? 18.529 -5.206 -19.630 1.00 94.12 162 ASN A N 1
ATOM 1203 C CA . ASN A 1 162 ? 18.156 -5.739 -20.930 1.00 94.12 162 ASN A CA 1
ATOM 1204 C C . ASN A 1 162 ? 18.133 -4.598 -21.948 1.00 94.12 162 ASN A C 1
ATOM 1206 O O . ASN A 1 162 ? 17.210 -3.790 -21.954 1.00 94.12 162 ASN A O 1
ATOM 1210 N N . GLU A 1 163 ? 19.129 -4.582 -22.833 1.00 94.50 163 GLU A N 1
ATOM 1211 C CA . GLU A 1 163 ? 19.356 -3.488 -23.779 1.00 94.50 163 GLU A CA 1
ATOM 1212 C C . GLU A 1 163 ? 18.121 -3.165 -24.634 1.00 94.50 163 GLU A C 1
ATOM 1214 O O . GLU A 1 163 ? 17.741 -2.001 -24.746 1.00 94.50 163 GLU A O 1
ATOM 1219 N N . ASP A 1 164 ? 17.43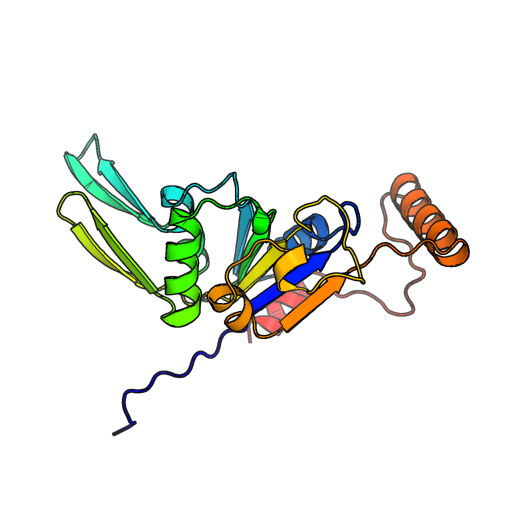4 -4.180 -25.163 1.00 94.31 164 ASP A N 1
ATOM 1220 C CA . ASP A 1 164 ? 16.244 -3.977 -25.995 1.00 94.31 164 ASP A CA 1
ATOM 1221 C C . ASP A 1 164 ? 15.095 -3.326 -25.208 1.00 94.31 164 ASP A C 1
ATOM 1223 O O . ASP A 1 164 ? 14.454 -2.385 -25.689 1.00 94.31 164 ASP A O 1
ATOM 1227 N N . LYS A 1 165 ? 14.842 -3.795 -23.976 1.00 90.50 165 LYS A N 1
ATOM 1228 C CA . LYS A 1 165 ? 13.815 -3.220 -23.089 1.00 90.50 165 LYS A CA 1
ATOM 1229 C C . LYS A 1 165 ? 14.182 -1.809 -22.647 1.00 90.50 165 LYS A C 1
ATOM 1231 O O . LYS A 1 165 ? 13.308 -0.945 -22.625 1.00 90.50 165 LYS A O 1
ATOM 1236 N N . ASP A 1 166 ? 15.451 -1.574 -22.333 1.00 93.38 166 ASP A N 1
ATOM 1237 C CA . ASP A 1 166 ? 15.959 -0.280 -21.885 1.00 93.38 166 ASP A CA 1
ATOM 1238 C C . ASP A 1 166 ? 15.845 0.766 -23.004 1.00 93.38 166 ASP A C 1
ATOM 1240 O O . ASP A 1 166 ? 15.351 1.874 -22.780 1.00 93.38 166 ASP A O 1
ATOM 1244 N N . ILE A 1 167 ? 16.201 0.398 -24.242 1.00 93.56 167 ILE A N 1
ATOM 1245 C CA . ILE A 1 167 ? 16.028 1.251 -25.427 1.00 93.56 167 ILE A CA 1
ATOM 1246 C C . ILE A 1 167 ? 14.544 1.529 -25.688 1.00 93.56 167 ILE A C 1
ATOM 1248 O O . ILE A 1 167 ? 14.173 2.675 -25.967 1.00 93.56 167 ILE A O 1
ATOM 1252 N N . ALA A 1 168 ? 13.684 0.509 -25.605 1.00 90.06 168 ALA A N 1
ATOM 1253 C CA . ALA A 1 168 ? 12.245 0.670 -25.804 1.00 90.06 168 ALA A CA 1
ATOM 1254 C C . ALA A 1 168 ? 11.626 1.605 -24.751 1.00 90.06 168 ALA A C 1
ATOM 1256 O O . ALA A 1 168 ? 10.884 2.525 -25.105 1.00 90.06 168 ALA A O 1
ATOM 1257 N N . LEU A 1 169 ? 11.984 1.428 -23.476 1.00 90.44 169 LEU A N 1
ATOM 1258 C CA . LEU A 1 169 ? 11.541 2.279 -22.374 1.00 90.44 169 LEU A CA 1
ATOM 1259 C C . LEU A 1 169 ? 12.034 3.720 -22.547 1.00 90.44 169 LEU A C 1
ATOM 1261 O O . LEU A 1 169 ? 11.242 4.655 -22.439 1.00 90.44 169 LEU A O 1
ATOM 1265 N N . ALA A 1 170 ? 13.314 3.915 -22.873 1.00 91.69 170 ALA A N 1
ATOM 1266 C CA . ALA A 1 170 ? 13.885 5.240 -23.103 1.00 91.69 170 ALA A CA 1
ATOM 1267 C C . ALA A 1 170 ? 13.199 5.963 -24.271 1.00 91.69 170 ALA A C 1
ATOM 1269 O O . ALA A 1 170 ? 12.870 7.147 -24.163 1.00 91.69 170 ALA A O 1
ATOM 1270 N N . ARG A 1 171 ? 12.922 5.248 -25.371 1.00 90.19 171 ARG A N 1
ATOM 1271 C CA . ARG A 1 171 ? 12.175 5.789 -26.516 1.00 90.19 171 ARG A CA 1
ATOM 1272 C C . ARG A 1 171 ? 10.753 6.176 -26.119 1.00 90.19 171 ARG A C 1
ATOM 1274 O O . ARG A 1 171 ? 10.312 7.269 -26.467 1.00 90.19 171 ARG A O 1
ATOM 1281 N N . HIS A 1 172 ? 10.059 5.313 -25.378 1.00 87.75 172 HIS A N 1
ATOM 1282 C CA . HIS A 1 172 ? 8.711 5.584 -24.885 1.00 87.75 172 HIS A CA 1
ATOM 1283 C C . HIS A 1 172 ? 8.687 6.846 -24.013 1.00 87.75 172 HIS A C 1
ATOM 1285 O O . HIS A 1 172 ? 7.968 7.795 -24.320 1.00 87.75 172 HIS A O 1
ATOM 1291 N N . VAL A 1 173 ? 9.533 6.907 -22.982 1.00 88.81 173 VAL A N 1
ATOM 1292 C CA . VAL A 1 173 ? 9.611 8.052 -22.061 1.00 88.81 173 VAL A CA 1
ATOM 1293 C C . VAL A 1 173 ? 10.017 9.334 -22.793 1.00 88.81 173 VAL A C 1
ATOM 1295 O O . VAL A 1 173 ? 9.428 10.388 -22.546 1.00 88.81 173 VAL A O 1
ATOM 1298 N N . GLY A 1 174 ? 10.978 9.261 -23.719 1.00 90.50 174 GLY A N 1
ATOM 1299 C CA . GLY A 1 174 ? 11.397 10.402 -24.537 1.00 90.50 174 GLY A CA 1
ATOM 1300 C C . GLY A 1 174 ? 10.272 10.944 -25.422 1.00 90.50 174 GLY A C 1
ATOM 1301 O O . GLY A 1 174 ? 10.093 12.158 -25.520 1.00 90.50 174 GLY A O 1
ATOM 1302 N N . ASN A 1 175 ? 9.463 10.060 -26.010 1.00 87.31 175 ASN A N 1
ATOM 1303 C CA . ASN A 1 175 ? 8.294 10.453 -26.795 1.00 87.31 175 ASN A CA 1
ATOM 1304 C C . ASN A 1 175 ? 7.215 11.118 -25.931 1.00 87.31 175 ASN A C 1
ATOM 1306 O O . ASN A 1 175 ? 6.714 12.169 -26.329 1.00 87.31 175 ASN A O 1
ATOM 1310 N N . VAL A 1 176 ? 6.916 10.566 -24.747 1.00 88.31 176 VAL A N 1
ATOM 1311 C CA . VAL A 1 176 ? 5.953 11.155 -23.795 1.00 88.31 176 VAL A CA 1
ATOM 1312 C C . VAL A 1 176 ? 6.353 12.584 -23.431 1.00 88.31 176 VAL A C 1
ATOM 1314 O O . VAL A 1 176 ? 5.528 13.489 -23.488 1.00 88.31 176 VAL A O 1
ATOM 1317 N N . HIS A 1 177 ? 7.628 12.820 -23.110 1.00 88.12 177 HIS A N 1
ATOM 1318 C CA . HIS A 1 177 ? 8.104 14.163 -22.757 1.00 88.12 177 HIS A CA 1
ATOM 1319 C C . HIS A 1 177 ? 8.080 15.135 -23.942 1.00 88.12 177 HIS A C 1
ATOM 1321 O O . HIS A 1 177 ? 7.851 16.326 -23.747 1.00 88.12 177 HIS A O 1
ATOM 1327 N N . ARG A 1 178 ? 8.323 14.648 -25.167 1.00 88.38 178 ARG A N 1
ATOM 1328 C CA . ARG A 1 178 ? 8.316 15.481 -26.378 1.00 88.38 178 ARG A CA 1
ATOM 1329 C C . ARG A 1 178 ? 6.905 15.883 -26.804 1.00 88.38 178 ARG A C 1
ATOM 1331 O O . ARG A 1 178 ? 6.714 17.007 -27.255 1.00 88.38 178 ARG A O 1
ATOM 1338 N N . LEU A 1 179 ? 5.958 14.949 -26.741 1.00 84.94 179 LEU A N 1
ATOM 1339 C CA . LEU A 1 179 ? 4.604 15.121 -27.275 1.00 84.94 179 LEU A CA 1
ATOM 1340 C C . LEU A 1 179 ? 3.594 15.549 -26.205 1.00 84.94 179 LEU A C 1
ATOM 1342 O O . LEU A 1 179 ? 2.547 16.081 -26.548 1.00 84.94 179 LEU A O 1
ATOM 1346 N N . GLY A 1 180 ? 3.893 15.319 -24.924 1.00 79.88 180 GLY A N 1
ATOM 1347 C CA . GLY A 1 180 ? 2.946 15.518 -23.823 1.00 79.88 180 GLY A CA 1
ATOM 1348 C C . GLY A 1 180 ? 1.838 14.460 -23.762 1.00 79.88 180 GLY A C 1
ATOM 1349 O O . GLY A 1 180 ? 0.985 14.523 -22.882 1.00 79.88 180 GLY A O 1
ATOM 1350 N N . GLU A 1 181 ? 1.864 13.477 -24.662 1.00 76.94 181 GLU A N 1
ATOM 1351 C CA . GLU A 1 181 ? 0.872 12.412 -24.787 1.00 76.94 181 GLU A CA 1
ATOM 1352 C C . GLU A 1 181 ? 1.547 11.041 -24.705 1.00 76.94 181 GLU A C 1
ATOM 1354 O O . GLU A 1 181 ? 2.708 10.867 -25.093 1.00 76.94 181 GLU A O 1
ATOM 1359 N N . VAL A 1 182 ? 0.816 10.050 -24.190 1.00 71.50 182 VAL A N 1
ATOM 1360 C CA . VAL A 1 182 ? 1.281 8.660 -24.189 1.00 71.50 182 VAL A CA 1
ATOM 1361 C C . VAL A 1 182 ? 1.305 8.164 -25.641 1.00 71.50 182 VAL A C 1
ATOM 1363 O O . VAL A 1 182 ? 0.301 8.332 -26.332 1.00 71.50 182 VAL A O 1
ATOM 1366 N N . PRO A 1 183 ? 2.421 7.582 -26.130 1.00 66.25 183 PRO A N 1
ATOM 1367 C CA . PRO A 1 183 ? 2.519 7.068 -27.491 1.00 66.25 183 PRO A CA 1
ATOM 1368 C C . PRO A 1 183 ? 1.336 6.162 -27.841 1.00 66.25 183 PRO A C 1
ATOM 1370 O O . PRO A 1 183 ? 1.029 5.238 -27.092 1.00 66.25 183 PRO A O 1
ATOM 1373 N N . GLN A 1 184 ? 0.715 6.408 -28.997 1.00 60.59 184 GLN A N 1
ATOM 1374 C CA . GLN A 1 184 ? -0.410 5.628 -29.530 1.00 60.59 184 GLN A CA 1
ATOM 1375 C C . GLN A 1 184 ? -0.006 4.231 -30.037 1.00 60.59 184 GLN A C 1
ATOM 1377 O O . GLN A 1 184 ? -0.822 3.542 -30.634 1.00 60.59 184 GLN A O 1
ATOM 1382 N N . ASP A 1 185 ? 1.223 3.781 -29.769 1.00 62.44 185 ASP A N 1
ATOM 1383 C CA . ASP A 1 185 ? 1.722 2.440 -30.109 1.00 62.44 185 ASP A CA 1
ATOM 1384 C C . ASP A 1 185 ? 1.125 1.343 -29.196 1.00 62.44 185 ASP A C 1
ATOM 1386 O O . ASP A 1 185 ? 1.762 0.328 -28.915 1.00 62.44 185 ASP A O 1
ATOM 1390 N N . LEU A 1 186 ? -0.077 1.564 -28.663 1.00 67.31 186 LEU A N 1
ATOM 1391 C CA . LEU A 1 186 ? -0.850 0.535 -27.988 1.00 67.31 186 LEU A CA 1
ATOM 1392 C C . LEU A 1 186 ? -1.722 -0.141 -29.045 1.00 67.31 186 LEU A C 1
ATOM 1394 O O . LEU A 1 186 ? -2.458 0.530 -29.761 1.00 67.31 186 LEU A O 1
ATOM 1398 N N . ASP A 1 187 ? -1.714 -1.473 -29.089 1.00 77.62 187 ASP A N 1
ATOM 1399 C CA . ASP A 1 187 ? -2.600 -2.263 -29.963 1.00 77.62 187 ASP A CA 1
ATOM 1400 C C . ASP A 1 187 ? -4.100 -2.114 -29.603 1.00 77.62 187 ASP A C 1
ATOM 1402 O O . ASP A 1 187 ? -4.957 -2.822 -30.133 1.00 77.62 187 ASP A O 1
ATOM 1406 N N . PHE A 1 188 ? -4.434 -1.225 -28.663 1.00 79.69 188 PHE A N 1
ATOM 1407 C CA . PHE A 1 188 ? -5.775 -0.986 -28.155 1.00 79.69 188 PHE A CA 1
ATOM 1408 C C . PHE A 1 188 ? -5.976 0.481 -27.759 1.00 79.69 188 PHE A C 1
ATOM 1410 O O . PHE A 1 188 ? -5.043 1.185 -27.372 1.00 79.69 188 PHE A O 1
ATOM 1417 N N . GLU A 1 189 ? -7.233 0.920 -27.788 1.00 81.44 189 GLU A N 1
ATOM 1418 C CA . GLU A 1 189 ? -7.641 2.238 -27.310 1.00 81.44 189 GLU A CA 1
ATOM 1419 C C . GLU A 1 189 ? -7.924 2.183 -25.795 1.00 81.44 189 GLU A C 1
ATOM 1421 O O . GLU A 1 189 ? -8.768 1.392 -25.356 1.00 81.44 189 GLU A O 1
ATOM 1426 N N . PRO A 1 190 ? -7.218 2.967 -24.959 1.00 82.12 190 PRO A N 1
ATOM 1427 C CA . PRO A 1 190 ? -7.424 2.936 -23.519 1.00 82.12 190 PRO A CA 1
ATOM 1428 C C . PRO A 1 190 ? -8.743 3.614 -23.133 1.00 82.12 190 PRO A C 1
ATOM 1430 O O . PRO A 1 190 ? -9.059 4.717 -23.578 1.00 82.12 190 PRO A O 1
ATOM 1433 N N . PHE A 1 191 ? -9.492 2.990 -22.226 1.00 86.12 191 PHE A N 1
ATOM 1434 C CA . PHE A 1 191 ? -10.671 3.624 -21.644 1.00 86.12 191 PHE A CA 1
ATOM 1435 C C . PHE A 1 191 ? -10.278 4.752 -20.685 1.00 86.12 191 PHE A C 1
ATOM 1437 O O . PHE A 1 191 ? -9.353 4.624 -19.882 1.00 86.12 191 PHE A O 1
ATOM 1444 N N . GLY A 1 192 ? -11.040 5.846 -20.713 1.00 86.69 192 GLY A N 1
ATOM 1445 C CA . GLY A 1 192 ? -10.883 6.938 -19.757 1.00 86.69 192 GLY A CA 1
ATOM 1446 C C . GLY A 1 192 ? -11.201 6.516 -18.317 1.00 86.69 192 GLY A C 1
ATOM 1447 O O . GLY A 1 192 ? -12.018 5.624 -18.068 1.00 86.69 192 GLY A O 1
ATOM 1448 N N . ALA A 1 193 ? -10.596 7.207 -17.346 1.00 86.50 193 ALA A N 1
ATOM 1449 C CA . ALA A 1 193 ? -10.791 6.920 -15.923 1.00 86.50 193 ALA A CA 1
ATOM 1450 C C . ALA A 1 193 ? -12.264 7.019 -15.486 1.00 86.50 193 ALA A C 1
ATOM 1452 O O . ALA A 1 193 ? -12.717 6.216 -14.675 1.00 86.50 193 ALA A O 1
ATOM 1453 N N . GLU A 1 194 ? -13.037 7.959 -16.041 1.00 87.69 194 GLU A N 1
ATOM 1454 C CA . GLU A 1 194 ? -14.466 8.096 -15.730 1.00 87.69 194 GLU A CA 1
ATOM 1455 C C . GLU A 1 194 ? -15.283 6.880 -16.167 1.00 87.69 194 GLU A C 1
ATOM 1457 O O . GLU A 1 194 ? -16.110 6.387 -15.399 1.00 87.69 194 GLU A O 1
ATOM 1462 N N . PHE A 1 195 ? -15.010 6.357 -17.366 1.00 89.50 195 PHE A N 1
ATOM 1463 C CA . PHE A 1 195 ? -15.664 5.153 -17.866 1.00 89.50 195 PHE A CA 1
ATOM 1464 C C . PHE A 1 195 ? -15.326 3.947 -16.987 1.00 89.50 195 PHE A C 1
ATOM 1466 O O . PHE A 1 195 ? -16.228 3.240 -16.537 1.00 89.50 195 PHE A O 1
ATOM 1473 N N . MET A 1 196 ? -14.039 3.753 -16.675 1.00 89.12 196 MET A N 1
ATOM 1474 C CA . MET A 1 196 ? -13.601 2.668 -15.792 1.00 89.12 196 MET A CA 1
ATOM 1475 C C . MET A 1 196 ? -14.267 2.759 -14.414 1.00 89.12 196 MET A C 1
ATOM 1477 O O . MET A 1 196 ? -14.784 1.760 -13.918 1.00 89.12 196 MET A O 1
ATOM 1481 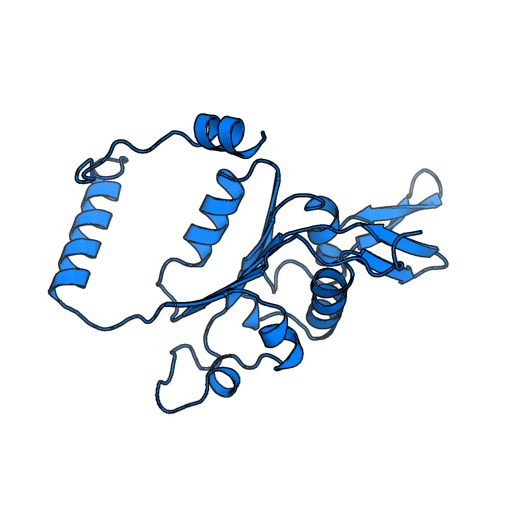N N . ARG A 1 197 ? -14.341 3.958 -13.819 1.00 88.81 197 ARG A N 1
ATOM 1482 C CA . ARG A 1 197 ? -15.046 4.179 -12.545 1.00 88.81 197 ARG A CA 1
ATOM 1483 C C . ARG A 1 197 ? -16.525 3.832 -12.637 1.00 88.81 197 ARG A C 1
ATOM 1485 O O . ARG A 1 197 ? -17.044 3.187 -11.733 1.00 88.81 197 ARG A O 1
ATOM 1492 N N . ALA A 1 198 ? -17.209 4.266 -13.694 1.00 88.06 198 ALA A N 1
ATOM 1493 C CA . ALA A 1 198 ? -18.631 3.992 -13.877 1.00 88.06 198 ALA A CA 1
ATOM 1494 C C . ALA A 1 198 ? -18.909 2.492 -14.054 1.00 88.06 198 ALA A C 1
ATOM 1496 O O . ALA A 1 198 ? -19.909 1.993 -13.540 1.00 88.06 198 ALA A O 1
ATOM 1497 N N . TYR A 1 199 ? -18.012 1.780 -14.739 1.00 89.06 199 TYR A N 1
ATOM 1498 C CA . TYR A 1 199 ? -18.121 0.343 -14.962 1.00 89.06 199 TYR A CA 1
ATOM 1499 C C . TYR A 1 199 ? -17.858 -0.469 -13.686 1.00 89.06 199 TYR A C 1
ATOM 1501 O O . TYR A 1 199 ? -18.655 -1.334 -13.340 1.00 89.06 199 TYR A O 1
ATOM 1509 N N . VAL A 1 200 ? -16.780 -0.156 -12.956 1.00 86.00 200 VAL A N 1
ATOM 1510 C CA . VAL A 1 200 ? -16.366 -0.876 -11.734 1.00 86.00 200 VAL A CA 1
ATOM 1511 C C . VAL A 1 200 ? -17.294 -0.605 -10.544 1.00 86.00 200 VAL A C 1
ATOM 1513 O O . VAL A 1 200 ? -17.364 -1.408 -9.623 1.00 86.00 200 VAL A O 1
ATOM 1516 N N . ARG A 1 201 ? -18.020 0.519 -10.537 1.00 73.00 201 ARG A N 1
ATOM 1517 C CA . ARG A 1 201 ? -18.928 0.898 -9.439 1.00 73.00 201 ARG A CA 1
ATOM 1518 C C . ARG A 1 201 ? -20.254 0.113 -9.421 1.00 73.00 201 ARG A C 1
ATOM 1520 O O . ARG A 1 201 ? -21.048 0.343 -8.511 1.00 73.00 201 ARG A O 1
ATOM 1527 N N . ARG A 1 202 ? -20.521 -0.742 -10.416 1.00 43.09 202 ARG A N 1
ATOM 1528 C CA . ARG A 1 202 ? -21.733 -1.576 -10.479 1.00 43.09 202 ARG A CA 1
ATOM 1529 C C . ARG A 1 202 ? -21.619 -2.855 -9.665 1.00 43.09 202 ARG A C 1
ATOM 1531 O O . ARG A 1 202 ? -20.565 -3.514 -9.754 1.00 43.09 202 ARG A O 1
#

Mean predicted aligned error: 6.89 Å

Organism: Perkinsus olseni (NCBI:txid32597)

Radius of gyration: 19.92 Å; Cα contacts (8 Å, |Δi|>4): 327; chains: 1; bounding box: 49×45×58 Å

Solvent-accessible surface area (backbone atoms only — not comparable to full-atom values): 11615 Å² total; per-residue (Å²): 135,79,90,81,76,81,79,83,85,69,64,25,39,36,42,32,30,31,80,88,73,51,58,67,55,52,43,52,50,47,37,68,39,43,87,44,42,32,78,48,36,27,76,79,35,52,52,47,50,35,46,47,36,80,46,69,41,89,87,79,70,44,80,44,78,47,71,10,46,43,38,72,8,42,80,22,32,28,27,32,30,49,51,57,62,41,51,73,71,37,52,54,53,50,53,40,27,75,70,72,28,31,48,79,44,80,55,97,90,45,76,52,75,43,66,17,51,40,23,43,39,36,27,33,46,24,69,78,58,51,74,53,91,92,52,55,71,56,76,32,36,75,54,61,68,77,59,58,72,62,37,79,41,79,46,79,48,76,86,70,94,46,70,71,60,52,52,51,51,50,51,51,54,52,45,25,72,73,68,75,43,80,74,80,88,49,103,62,85,80,80,54,54,68,59,52,30,61,61,69,73,106

Foldseek 3Di:
DPPPDDDQPAAAEEEEEFPPLCLVVVLVVQQLLKPFEFEDEQVGQDLCQAAWHWDQDPPVRDIDIGGHRQLSQAVHAYEYEQNLPHDPSNVVQVLCCLPVQWGFDDPPNDTDIGGRSYHYYYYHYFPVNHDDPVDDPCNRRVDDPSSVVSHPYYDYDYDDDDPVVVVVVVVQVVVCVVPVDRDPPDPDDDDDSVVSNVVVVD

Secondary structure (DSSP, 8-state):
---S--------EEEEE-TTSSHHHHHHHHHHHSSSEEEEETTTS-HHHHSEEEEE-TTT-PEEEEE-HHHHTTTSEEEEESGGG--HHHHHHHHHHHHHSEEEEEETTEEEEEE---EEEEEE--TTSS--TTS-HHHHHT--HHHHTT-SEEEEE-----HHHHHHHHHHHHHHHHHSS--S--SSPPPPHHHHHHHHT-

Nearest PDB structures (foldseek):
  8rif-assembly1_7  TM=9.408E-01  e=1.505E-29  Saccharomyces cerevisiae
  8b9c-assembly1_7  TM=9.383E-01  e=4.121E-29  Saccharomyces cerevisiae
  8ouw-assembly1_7  TM=9.467E-01  e=7.943E-28  Caenorhabditis elegans
  8xgc-assembly1_3  TM=9.025E-01  e=5.743E-26  Saccharomyces cerevisiae
  7qhs-assembly1_3  TM=8.936E-01  e=5.063E-26  Saccharomyces cerevisiae

pLDDT: mean 86.65, std 8.67, range [42.53, 96.62]

Sequence (202 aa):
MGDGMRIRGDMHVLLMGDPGVAKSQLLKHLSLIAPRAVYTTGKGSSGVGLTASVQRDPQTNEMTLDGGALVMADNGICCIDEFDKMEESDRTAIHEVMEQQTVSIAKAGITTTLNARTSVVAAANPAYGRYNPKKSVLENLNLPAALLSRFDIQFLLLDTVNEDKDIALARHVGNVHRLGEVPQDLDFEPFGAEFMRAYVRR